Protein AF-W1P2H9-F1 (afdb_monomer_lite)

Structure (mmCIF, N/CA/C/O backbone):
data_AF-W1P2H9-F1
#
_entry.id   AF-W1P2H9-F1
#
loop_
_atom_site.group_PDB
_atom_site.id
_atom_site.type_symbol
_atom_site.label_atom_id
_atom_site.label_alt_id
_atom_site.label_comp_id
_atom_site.label_asym_id
_atom_site.label_entity_id
_atom_site.label_seq_id
_atom_site.pdbx_PDB_ins_code
_atom_site.Cartn_x
_atom_site.Cartn_y
_atom_site.Cartn_z
_atom_site.occupancy
_atom_site.B_iso_or_equiv
_atom_site.auth_seq_id
_atom_site.auth_comp_id
_atom_site.auth_asym_id
_atom_site.auth_atom_id
_atom_site.pdbx_PDB_model_num
ATOM 1 N N . MET A 1 1 ? -0.059 4.766 16.389 1.00 89.62 1 MET A N 1
ATOM 2 C CA . MET A 1 1 ? 0.854 4.570 15.234 1.00 89.62 1 MET A CA 1
ATOM 3 C C . MET A 1 1 ? 1.887 3.522 15.615 1.00 89.62 1 MET A C 1
ATOM 5 O O . MET A 1 1 ? 2.318 3.545 16.759 1.00 89.62 1 MET A O 1
ATOM 9 N N . VAL A 1 2 ? 2.274 2.631 14.701 1.00 89.69 2 VAL A N 1
ATOM 10 C CA . VAL A 1 2 ? 3.325 1.620 14.926 1.00 89.69 2 VAL A CA 1
ATOM 11 C C . VAL A 1 2 ? 4.482 1.912 13.970 1.00 89.69 2 VAL A C 1
ATOM 13 O O . VAL A 1 2 ? 4.227 2.153 12.792 1.00 89.69 2 VAL A O 1
ATOM 16 N N . GLY A 1 3 ? 5.721 1.921 14.456 1.00 87.81 3 GLY A N 1
ATOM 17 C CA . GLY A 1 3 ? 6.893 2.231 13.632 1.00 87.81 3 GLY A CA 1
ATOM 18 C C . GLY A 1 3 ? 8.211 2.075 14.385 1.00 87.81 3 GLY A C 1
ATOM 19 O O . GLY A 1 3 ? 8.217 1.699 15.552 1.00 87.81 3 GLY A O 1
ATOM 20 N N . ASP A 1 4 ? 9.322 2.365 13.715 1.00 83.12 4 ASP A N 1
ATOM 21 C CA . ASP A 1 4 ? 10.690 2.234 14.240 1.00 83.12 4 ASP A CA 1
ATOM 22 C C . ASP A 1 4 ? 11.313 3.572 14.686 1.00 83.12 4 ASP A C 1
ATOM 24 O O . ASP A 1 4 ? 12.350 3.592 15.347 1.00 83.12 4 ASP A O 1
ATOM 28 N N . SER A 1 5 ? 10.672 4.701 14.366 1.00 85.69 5 SER A N 1
ATOM 29 C CA . SER A 1 5 ? 11.186 6.051 14.620 1.00 85.69 5 SER A CA 1
ATOM 30 C C . SER A 1 5 ? 10.348 6.797 15.660 1.00 85.69 5 SER A C 1
ATOM 32 O O . SER A 1 5 ? 9.384 7.485 15.325 1.00 85.69 5 SER A O 1
ATOM 34 N N . GLY A 1 6 ? 10.749 6.693 16.932 1.00 86.12 6 GLY A N 1
ATOM 35 C CA . GLY A 1 6 ? 10.052 7.341 18.051 1.00 86.12 6 GLY A CA 1
ATOM 36 C C . GLY A 1 6 ? 9.900 8.859 17.887 1.00 86.12 6 GLY A C 1
ATOM 37 O O . GLY A 1 6 ? 8.794 9.372 18.028 1.00 86.12 6 GLY A O 1
ATOM 38 N N . GLU A 1 7 ? 10.972 9.558 17.497 1.00 89.75 7 GLU A N 1
ATOM 39 C CA . GLU A 1 7 ? 10.982 11.022 17.328 1.00 89.75 7 GLU A CA 1
ATOM 40 C C . GLU A 1 7 ? 9.973 11.497 16.266 1.00 89.75 7 GLU A C 1
ATOM 42 O O . GLU A 1 7 ? 9.136 12.359 16.534 1.00 89.75 7 GLU A O 1
ATOM 47 N N . ARG A 1 8 ? 9.968 10.880 15.074 1.00 90.50 8 ARG A N 1
ATOM 48 C CA . ARG A 1 8 ? 9.022 11.237 13.995 1.00 90.50 8 ARG A CA 1
ATOM 49 C C . ARG A 1 8 ? 7.572 10.954 14.380 1.00 90.50 8 ARG A C 1
ATOM 51 O O . ARG A 1 8 ? 6.657 11.689 13.996 1.00 90.50 8 ARG A O 1
ATOM 58 N N . MET A 1 9 ? 7.347 9.865 15.112 1.00 93.38 9 MET A N 1
ATOM 59 C CA . MET A 1 9 ? 6.018 9.500 15.594 1.00 93.38 9 MET A CA 1
ATOM 60 C C . MET A 1 9 ? 5.520 10.489 16.652 1.00 93.38 9 MET A C 1
ATOM 62 O O . MET A 1 9 ? 4.343 10.846 16.628 1.00 93.38 9 MET A O 1
ATOM 66 N N . GLU A 1 10 ? 6.394 10.962 17.540 1.00 93.50 10 GLU A N 1
ATOM 67 C CA . GLU A 1 10 ? 6.072 11.969 18.556 1.00 93.50 10 GLU A CA 1
ATOM 68 C C . GLU A 1 10 ? 5.751 13.334 17.932 1.00 93.50 10 GLU A C 1
ATOM 70 O O . GLU A 1 10 ? 4.743 13.957 18.284 1.00 93.50 10 GLU A O 1
ATOM 75 N N . GLU A 1 11 ? 6.532 13.768 16.938 1.00 95.19 11 GLU A N 1
ATOM 76 C CA . GLU A 1 11 ? 6.245 14.992 16.181 1.00 95.19 11 GLU A CA 1
ATOM 77 C C . GLU A 1 11 ? 4.874 14.900 15.491 1.00 95.19 11 GLU A C 1
ATOM 79 O O . GLU A 1 11 ? 4.041 15.810 15.586 1.00 95.19 11 GLU A O 1
ATOM 84 N N . THR A 1 12 ? 4.595 13.761 14.848 1.00 95.69 12 THR A N 1
ATOM 85 C CA . THR A 1 12 ? 3.296 13.502 14.213 1.00 95.69 12 THR A CA 1
ATOM 86 C C . THR A 1 12 ? 2.161 13.536 15.236 1.00 95.69 12 THR A C 1
ATOM 88 O O . THR A 1 12 ? 1.137 14.181 14.998 1.00 95.69 12 THR A O 1
ATOM 91 N N . GLY A 1 13 ? 2.344 12.896 16.393 1.00 96.19 13 GLY A N 1
ATOM 92 C CA . GLY A 1 13 ? 1.371 12.899 17.483 1.00 96.19 13 GLY A CA 1
ATOM 93 C C . GLY A 1 13 ? 1.074 14.302 18.004 1.00 96.19 13 GLY A C 1
ATOM 94 O O . GLY A 1 13 ? -0.091 14.667 18.157 1.00 96.19 13 GLY A O 1
ATOM 95 N N . THR A 1 14 ? 2.110 15.123 18.183 1.00 96.88 14 THR A N 1
ATOM 96 C CA . THR A 1 14 ? 1.986 16.524 18.613 1.00 96.88 14 THR A CA 1
ATOM 97 C C . THR A 1 14 ? 1.178 17.346 17.611 1.00 96.88 14 THR A C 1
ATOM 99 O O . THR A 1 14 ? 0.259 18.075 17.992 1.00 96.88 14 THR A O 1
ATOM 102 N N . ARG A 1 15 ? 1.472 17.202 16.312 1.00 97.62 15 ARG A N 1
ATOM 103 C CA . ARG A 1 15 ? 0.739 17.894 15.240 1.00 97.62 15 ARG A CA 1
ATOM 104 C C . ARG A 1 15 ? -0.733 17.485 15.204 1.00 97.62 15 ARG A C 1
ATOM 106 O O . ARG A 1 15 ? -1.596 18.357 15.123 1.00 97.62 15 ARG A O 1
ATOM 113 N N . LEU A 1 16 ? -1.023 16.186 15.312 1.00 97.75 16 LEU A N 1
ATOM 114 C CA . LEU A 1 16 ? -2.394 15.668 15.329 1.00 97.75 16 LEU A CA 1
ATOM 115 C C . LEU A 1 16 ? -3.168 16.129 16.567 1.00 97.75 16 LEU A C 1
ATOM 117 O O . LEU A 1 16 ? -4.311 16.557 16.441 1.00 97.75 16 LEU A O 1
ATOM 121 N N . LEU A 1 17 ? -2.541 16.112 17.745 1.00 97.38 17 LEU A N 1
ATOM 122 C CA . LEU A 1 17 ? -3.164 16.578 18.982 1.00 97.38 17 LEU A CA 1
ATOM 123 C C . LEU A 1 17 ? -3.495 18.072 18.920 1.00 97.38 17 LEU A C 1
ATOM 125 O O . LEU A 1 17 ? -4.583 18.484 19.318 1.00 97.38 17 LEU A O 1
ATOM 129 N N . ASN A 1 18 ? -2.580 18.889 18.397 1.00 97.44 18 ASN A N 1
ATOM 130 C CA . ASN A 1 18 ? -2.823 20.318 18.227 1.00 97.44 18 ASN A CA 1
ATOM 131 C C . ASN A 1 18 ? -3.946 20.586 17.220 1.00 97.44 18 ASN A C 1
ATOM 133 O O . ASN A 1 18 ? -4.783 21.446 17.475 1.00 97.44 18 ASN A O 1
ATOM 137 N N . PHE A 1 19 ? -4.017 19.823 16.127 1.00 97.81 19 PHE A N 1
ATOM 138 C CA . PHE A 1 19 ? -5.116 19.921 15.166 1.00 97.81 19 PHE A CA 1
ATOM 139 C C . PHE A 1 19 ? -6.461 19.469 15.759 1.00 97.81 19 PHE A C 1
ATOM 141 O O . PHE A 1 19 ? -7.471 20.137 15.578 1.00 97.81 19 PHE A O 1
ATOM 148 N N . ALA A 1 20 ? -6.495 18.389 16.541 1.00 98.06 20 ALA A N 1
ATOM 149 C CA . ALA A 1 20 ? -7.721 17.948 17.208 1.00 98.06 20 ALA A CA 1
ATOM 150 C C . ALA A 1 20 ? -8.265 19.004 18.188 1.00 98.06 20 ALA A C 1
ATOM 152 O O . ALA A 1 20 ? -9.477 19.214 18.259 1.00 98.06 20 ALA A O 1
ATOM 153 N N . LYS A 1 21 ? -7.375 19.730 18.886 1.00 97.31 21 LYS A N 1
ATOM 154 C CA . LYS A 1 21 ? -7.753 20.847 19.768 1.00 97.31 21 LYS A CA 1
ATOM 155 C C . LYS A 1 21 ? -8.442 21.987 19.018 1.00 97.31 21 LYS A C 1
ATOM 157 O O . LYS A 1 21 ? -9.386 22.553 19.559 1.00 97.31 21 LYS A O 1
ATOM 162 N N . THR A 1 22 ? -8.025 22.319 17.791 1.00 98.00 22 THR A N 1
ATOM 163 C CA . THR A 1 22 ? -8.683 23.393 17.016 1.00 98.00 22 THR A CA 1
ATOM 164 C C . THR A 1 22 ? -10.103 23.023 16.589 1.00 98.00 22 THR A C 1
ATOM 166 O O . THR A 1 22 ? -10.928 23.910 16.389 1.00 98.00 22 THR A O 1
ATOM 169 N N . LEU A 1 23 ? -10.398 21.725 16.492 1.00 97.56 23 LEU A N 1
ATOM 170 C CA . LEU A 1 23 ? -11.721 21.183 16.180 1.00 97.56 23 LEU A CA 1
ATOM 171 C C . LEU A 1 23 ? -12.539 20.822 17.430 1.00 97.56 23 LEU A C 1
ATOM 173 O O . LEU A 1 23 ? -13.665 20.348 17.299 1.00 97.56 23 LEU A O 1
ATOM 177 N N . ASN A 1 24 ? -11.985 21.033 18.631 1.00 97.00 24 ASN A N 1
ATOM 178 C CA . ASN A 1 24 ? -12.577 20.632 19.908 1.00 97.00 24 ASN A CA 1
ATOM 179 C C . ASN A 1 24 ? -12.944 19.131 19.964 1.00 97.00 24 ASN A C 1
ATOM 181 O O . ASN A 1 24 ? -13.988 18.752 20.495 1.00 97.00 24 ASN A O 1
ATOM 185 N N . LEU A 1 25 ? -12.093 18.276 19.384 1.00 97.44 25 LEU A N 1
ATOM 186 C CA . LEU A 1 25 ? -12.287 16.826 19.354 1.00 97.44 25 LEU A CA 1
ATOM 187 C C . LEU A 1 25 ? -11.541 16.141 20.512 1.00 97.44 25 LEU A C 1
ATOM 189 O O 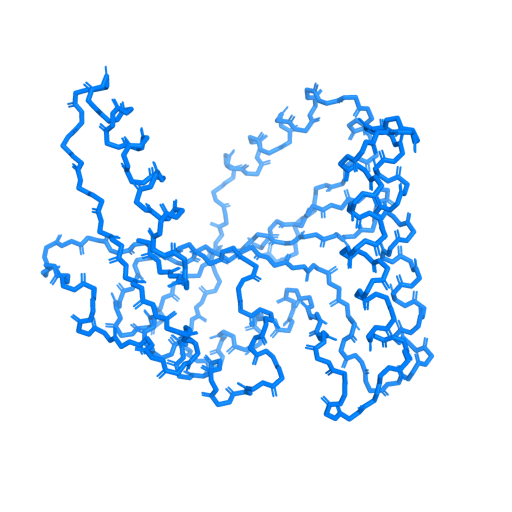. LEU A 1 25 ? -10.349 16.408 20.700 1.00 97.44 25 LEU A O 1
ATOM 193 N N . PRO A 1 26 ? -12.185 15.217 21.253 1.00 96.06 26 PRO A N 1
ATOM 194 C CA . PRO A 1 26 ? -11.477 14.353 22.188 1.00 96.06 26 PRO A CA 1
ATOM 195 C C . PRO A 1 26 ? -10.560 13.414 21.396 1.00 96.06 26 PRO A C 1
ATOM 197 O O . PRO A 1 26 ? -11.023 12.601 20.599 1.00 96.06 26 PRO A O 1
ATOM 200 N N . PHE A 1 27 ? -9.248 13.553 21.583 1.00 96.50 27 PHE A N 1
ATOM 201 C CA . PHE A 1 27 ? -8.252 12.828 20.801 1.00 96.50 27 PHE A CA 1
ATOM 202 C C . PHE A 1 27 ? -7.050 12.433 21.654 1.00 96.50 27 PHE A C 1
ATOM 204 O O . PHE A 1 27 ? -6.501 13.249 22.396 1.00 96.50 27 PHE A O 1
ATOM 211 N N . VAL A 1 28 ? -6.616 11.184 21.495 1.00 94.56 28 VAL A N 1
ATOM 212 C CA . VAL A 1 28 ? -5.413 10.629 22.117 1.00 94.56 28 VAL A CA 1
ATOM 213 C C . VAL A 1 28 ? -4.551 10.012 21.024 1.00 94.56 28 VAL A C 1
ATOM 215 O O . VAL A 1 28 ? -5.043 9.282 20.166 1.00 94.56 28 VAL A O 1
ATOM 218 N N . PHE A 1 29 ? -3.248 10.286 21.068 1.00 94.81 29 PHE A N 1
ATOM 219 C CA . PHE A 1 29 ? -2.273 9.659 20.184 1.00 94.81 29 PHE A CA 1
ATOM 220 C C . PHE A 1 29 ? -1.339 8.762 20.992 1.00 94.81 29 PHE A C 1
ATOM 222 O O . PHE A 1 29 ? -0.629 9.243 21.872 1.00 94.81 29 PHE A O 1
ATOM 229 N N . LYS A 1 30 ? -1.312 7.468 20.661 1.00 92.94 30 LYS A N 1
ATOM 230 C CA . LYS A 1 30 ? -0.348 6.500 21.198 1.00 92.94 30 LYS A CA 1
ATOM 231 C C . LYS A 1 30 ? 0.628 6.063 20.101 1.00 92.94 30 LYS A C 1
ATOM 233 O O . LYS A 1 30 ? 0.211 5.645 19.010 1.00 92.94 30 LYS A O 1
ATOM 238 N N . SER A 1 31 ? 1.925 6.156 20.379 1.00 92.38 31 SER A N 1
ATOM 239 C CA . SER A 1 31 ? 3.001 5.603 19.552 1.00 92.38 31 SER A CA 1
ATOM 240 C C . SER A 1 31 ? 3.481 4.274 20.135 1.00 92.38 31 SER A C 1
ATOM 242 O O . SER A 1 31 ? 3.735 4.160 21.328 1.00 92.38 31 SER A O 1
ATOM 244 N N . ILE A 1 32 ? 3.609 3.263 19.278 1.00 90.94 32 ILE A N 1
ATOM 245 C CA . ILE A 1 32 ? 4.177 1.956 19.610 1.00 90.94 32 ILE A CA 1
ATOM 246 C C . ILE A 1 32 ? 5.464 1.819 18.802 1.00 90.94 32 ILE A C 1
ATOM 248 O O . ILE A 1 32 ? 5.424 1.571 17.593 1.00 90.94 32 ILE A O 1
ATOM 252 N N . THR A 1 33 ? 6.597 2.025 19.467 1.00 87.81 33 THR A N 1
ATOM 253 C CA . THR A 1 33 ? 7.911 1.894 18.836 1.00 87.81 33 THR A CA 1
ATOM 254 C C . THR A 1 33 ? 8.352 0.438 18.879 1.00 87.81 33 THR A C 1
ATOM 256 O O . THR A 1 33 ? 8.500 -0.146 19.951 1.00 87.81 33 THR A O 1
ATOM 259 N N . VAL A 1 34 ? 8.572 -0.145 17.708 1.00 84.50 34 VAL A N 1
ATOM 260 C CA . VAL A 1 34 ? 9.057 -1.514 17.528 1.00 84.50 34 VAL A CA 1
ATOM 261 C C . VAL A 1 34 ? 10.283 -1.486 16.629 1.00 84.50 34 VAL A C 1
ATOM 263 O O . VAL A 1 34 ? 10.261 -0.869 15.568 1.00 84.50 34 VAL A O 1
ATOM 266 N N . SER A 1 35 ? 11.356 -2.164 17.039 1.00 78.81 35 SER A N 1
ATOM 267 C CA . SER A 1 35 ? 12.581 -2.247 16.235 1.00 78.81 35 SER A CA 1
ATOM 268 C C . SER A 1 35 ? 12.335 -2.988 14.925 1.00 78.81 35 SER A C 1
ATOM 270 O O . SER A 1 35 ? 12.918 -2.649 13.899 1.00 78.81 35 SER A O 1
ATOM 272 N N . ASN A 1 36 ? 11.442 -3.979 14.945 1.00 77.94 36 ASN A N 1
ATOM 273 C CA . ASN A 1 36 ? 10.927 -4.596 13.741 1.00 77.94 36 ASN A CA 1
ATOM 274 C C . ASN A 1 36 ? 9.437 -4.943 13.889 1.00 77.94 36 ASN A C 1
ATOM 276 O O . ASN A 1 36 ? 9.075 -5.867 14.616 1.00 77.94 36 ASN A O 1
ATOM 280 N N . VAL A 1 37 ? 8.569 -4.257 13.134 1.00 76.06 37 VAL A N 1
ATOM 281 C CA . VAL A 1 37 ? 7.108 -4.498 13.102 1.00 76.06 37 VAL A CA 1
ATOM 282 C C . VAL A 1 37 ? 6.769 -5.973 12.847 1.00 76.06 37 VAL A C 1
ATOM 284 O O . VAL A 1 37 ? 5.816 -6.508 13.407 1.00 76.06 37 VAL A O 1
ATOM 287 N N . GLU A 1 38 ? 7.576 -6.658 12.043 1.00 71.81 38 GLU A N 1
ATOM 288 C CA . GLU A 1 38 ? 7.412 -8.072 11.693 1.00 71.81 38 GLU A CA 1
ATOM 289 C C . GLU A 1 38 ? 7.630 -9.030 12.875 1.00 71.81 38 GLU A C 1
ATOM 291 O O . GLU A 1 38 ? 7.074 -10.131 12.912 1.00 71.81 38 GLU A O 1
ATOM 296 N N . LEU A 1 39 ? 8.474 -8.638 13.832 1.00 77.25 39 LEU A N 1
ATOM 297 C CA . LEU A 1 39 ? 8.944 -9.503 14.914 1.00 77.25 39 LEU A CA 1
ATOM 298 C C . LEU A 1 39 ? 8.389 -9.086 16.271 1.00 77.25 39 LEU A C 1
ATOM 300 O O . LEU A 1 39 ? 8.052 -9.956 17.075 1.00 77.25 39 LEU A O 1
ATOM 304 N N . ASP A 1 40 ? 8.236 -7.792 16.505 1.00 84.81 40 ASP A N 1
ATOM 305 C CA . ASP A 1 40 ? 8.003 -7.253 17.841 1.00 84.81 40 ASP A CA 1
ATOM 306 C C . ASP A 1 40 ? 6.551 -6.833 18.064 1.00 84.81 40 ASP A C 1
ATOM 308 O O . ASP A 1 40 ? 6.146 -6.642 19.210 1.00 84.81 40 ASP A O 1
ATOM 312 N N . MET A 1 41 ? 5.746 -6.740 16.998 1.00 87.81 41 MET A N 1
ATOM 313 C CA . MET A 1 41 ? 4.329 -6.402 17.114 1.00 87.81 41 MET A CA 1
ATOM 314 C C . MET A 1 41 ? 3.565 -7.520 17.836 1.00 87.81 41 MET A C 1
ATOM 316 O O . MET A 1 41 ? 3.614 -8.694 17.445 1.00 87.81 41 MET A O 1
ATOM 320 N N . ARG A 1 42 ? 2.859 -7.135 18.902 1.00 89.75 42 ARG A N 1
ATOM 321 C CA . ARG A 1 42 ? 2.005 -7.995 19.726 1.00 89.75 42 ARG A CA 1
ATOM 322 C C . ARG A 1 42 ? 0.708 -7.268 20.079 1.00 89.75 42 ARG A C 1
ATOM 324 O O . ARG A 1 42 ? 0.665 -6.041 20.043 1.00 89.75 42 ARG A O 1
ATOM 331 N N . GLU A 1 43 ? -0.328 -8.030 20.402 1.00 89.69 43 GLU A N 1
ATOM 332 C CA . GLU A 1 43 ? -1.677 -7.517 20.683 1.00 89.69 43 GLU A CA 1
ATOM 333 C C . GLU A 1 43 ? -1.705 -6.626 21.926 1.00 89.69 43 GLU A C 1
ATOM 335 O O . GLU A 1 43 ? -2.364 -5.589 21.937 1.00 89.69 43 GLU A O 1
ATOM 340 N N . GLU A 1 44 ? -0.917 -6.972 22.945 1.00 89.69 44 GLU A N 1
ATOM 341 C CA . GLU A 1 44 ? -0.910 -6.278 24.234 1.00 89.69 44 GLU A CA 1
ATOM 342 C C . GLU A 1 44 ? -0.373 -4.844 24.129 1.00 89.69 44 GLU A C 1
ATOM 344 O O . GLU A 1 44 ? -0.626 -4.029 25.008 1.00 89.69 44 GLU A O 1
ATOM 349 N N . LEU A 1 45 ? 0.343 -4.517 23.046 1.00 90.50 45 LEU A N 1
ATOM 350 C CA . LEU A 1 45 ? 0.895 -3.180 22.821 1.00 90.50 45 LEU A CA 1
ATOM 351 C C . LEU A 1 45 ? -0.179 -2.137 22.489 1.00 90.50 45 LEU A C 1
ATOM 353 O O . LEU A 1 45 ? 0.087 -0.943 22.601 1.00 90.50 45 LEU A O 1
ATOM 357 N N . PHE A 1 46 ? -1.356 -2.566 22.028 1.00 90.62 46 PHE A N 1
ATOM 358 C CA . PHE A 1 46 ? -2.396 -1.652 21.556 1.00 90.62 46 PHE A CA 1
ATOM 359 C C . PHE A 1 46 ? -3.294 -1.126 22.680 1.00 90.62 46 PHE A C 1
ATOM 361 O O . PHE A 1 46 ? -3.928 -0.094 22.480 1.00 90.62 46 PHE A O 1
ATOM 368 N N . GLU A 1 47 ? -3.306 -1.781 23.850 1.00 89.25 47 GLU A N 1
ATOM 369 C CA . GLU A 1 47 ? -4.068 -1.357 25.040 1.00 89.25 47 GLU A CA 1
ATOM 370 C C . GLU A 1 47 ? -5.527 -0.974 24.720 1.00 89.25 47 GLU A C 1
ATOM 372 O O . GLU A 1 47 ? -6.000 0.083 25.138 1.00 89.25 47 GLU A O 1
ATOM 377 N N . LEU A 1 48 ? -6.205 -1.803 23.919 1.00 88.94 48 LEU A N 1
ATOM 378 C CA . LEU A 1 48 ? -7.558 -1.531 23.433 1.00 88.94 48 LEU A CA 1
ATOM 379 C C . LEU A 1 48 ? -8.601 -1.690 24.541 1.00 88.94 48 LEU A C 1
ATOM 381 O O . LEU A 1 48 ? -8.558 -2.662 25.305 1.00 88.94 48 LEU A O 1
ATOM 385 N N . ASP A 1 49 ? -9.574 -0.782 24.570 1.00 88.44 49 ASP A N 1
ATOM 386 C CA . ASP A 1 49 ? -10.793 -0.972 25.354 1.00 88.44 49 ASP A CA 1
ATOM 387 C C . ASP A 1 49 ? -11.775 -1.881 24.589 1.00 88.44 49 ASP A C 1
ATOM 389 O O . ASP A 1 49 ? -11.817 -1.904 23.359 1.00 88.44 49 ASP A O 1
ATOM 393 N N . ARG A 1 50 ? -12.594 -2.646 25.313 1.00 85.12 50 ARG A N 1
ATOM 394 C CA . ARG A 1 50 ? -13.625 -3.515 24.730 1.00 85.12 50 ARG A CA 1
ATOM 395 C C . ARG A 1 50 ? -14.755 -2.732 24.065 1.00 85.12 50 ARG A C 1
ATOM 397 O O . ARG A 1 50 ? -15.468 -3.309 23.248 1.00 85.12 50 ARG A O 1
ATOM 404 N N . GLU A 1 51 ? -14.94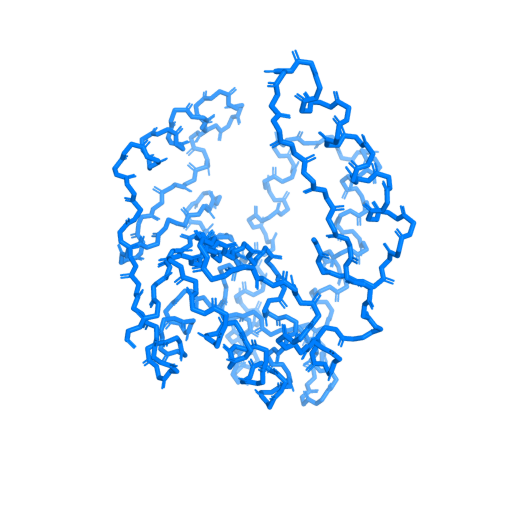3 -1.466 24.429 1.00 90.56 51 GLU A N 1
ATOM 405 C CA . GLU A 1 51 ? -15.965 -0.597 23.833 1.00 90.56 51 GLU A CA 1
ATOM 406 C C . GLU A 1 51 ? -15.481 0.117 22.554 1.00 90.56 51 GLU A C 1
ATOM 408 O O . GLU A 1 51 ? -16.281 0.720 21.835 1.00 90.56 51 GLU A O 1
ATOM 413 N N . GLU A 1 52 ? -14.187 0.034 22.227 1.00 91.94 52 GLU A N 1
ATOM 414 C CA . GLU A 1 52 ? -13.609 0.698 21.060 1.00 91.94 52 GLU A CA 1
ATOM 415 C C . GLU A 1 52 ? -13.834 -0.091 19.762 1.00 91.94 52 GLU A C 1
ATOM 417 O O . GLU A 1 52 ? -13.671 -1.308 19.685 1.00 91.94 52 GLU A O 1
ATOM 422 N N . SER A 1 53 ? -14.162 0.630 18.686 1.00 94.94 53 SER A N 1
ATOM 423 C CA . SER A 1 53 ? -14.153 0.074 17.330 1.00 94.94 53 SER A CA 1
ATOM 424 C C . SER A 1 53 ? -12.786 0.279 16.687 1.00 94.94 53 SER A C 1
ATOM 426 O O . SER A 1 53 ? -12.317 1.408 16.549 1.00 94.94 53 SER A O 1
ATOM 428 N N . VAL A 1 54 ? -12.161 -0.810 16.240 1.00 95.88 54 VAL A N 1
ATOM 429 C CA . VAL A 1 54 ? -10.815 -0.772 15.658 1.00 95.88 54 VAL A CA 1
ATOM 430 C C . VAL A 1 54 ? -10.880 -0.625 14.139 1.00 95.88 54 VAL A C 1
ATOM 432 O O . VAL A 1 54 ? -11.532 -1.410 13.449 1.00 95.88 54 VAL A O 1
ATOM 435 N N . ALA A 1 55 ? -10.141 0.347 13.607 1.00 96.75 55 ALA A N 1
ATOM 436 C CA . ALA A 1 55 ? -9.835 0.455 12.185 1.00 96.75 55 ALA A CA 1
ATOM 437 C C . ALA A 1 55 ? -8.319 0.358 11.981 1.00 96.75 55 ALA A C 1
ATOM 439 O O . ALA A 1 55 ? -7.548 1.041 12.655 1.00 96.75 55 ALA A O 1
ATOM 440 N N . VAL A 1 56 ? -7.883 -0.478 11.040 1.00 96.94 56 VAL A N 1
ATOM 441 C CA . VAL A 1 56 ? -6.461 -0.647 10.711 1.00 96.94 56 VAL A CA 1
ATOM 442 C C . VAL A 1 56 ? -6.175 0.015 9.374 1.00 96.94 56 VAL A C 1
ATOM 444 O O . VAL A 1 56 ? -6.836 -0.270 8.383 1.00 96.94 56 VAL A O 1
ATOM 447 N N . TYR A 1 57 ? -5.165 0.879 9.326 1.00 96.44 57 TYR A N 1
ATOM 448 C CA . TYR A 1 57 ? -4.647 1.434 8.079 1.00 96.44 57 TYR A CA 1
ATOM 449 C C . TYR A 1 57 ? -3.218 0.942 7.864 1.00 96.44 57 TYR A C 1
ATOM 451 O O . TYR A 1 57 ? -2.337 1.213 8.679 1.00 96.44 57 TYR A O 1
ATOM 459 N N . ALA A 1 58 ? -2.999 0.208 6.775 1.00 95.50 58 ALA A N 1
ATOM 460 C CA . ALA A 1 58 ? -1.723 -0.407 6.433 1.00 95.50 58 ALA A CA 1
ATOM 461 C C . ALA A 1 58 ? -1.196 0.168 5.106 1.00 95.50 58 ALA A C 1
ATOM 463 O O . ALA A 1 58 ? -1.328 -0.466 4.058 1.00 95.50 58 ALA A O 1
ATOM 464 N N . PRO A 1 59 ? -0.612 1.378 5.104 1.00 95.06 59 PRO A N 1
ATOM 465 C CA . PRO A 1 59 ? -0.034 1.937 3.896 1.00 95.06 59 PRO A CA 1
ATOM 466 C C . PRO A 1 59 ? 1.308 1.276 3.607 1.00 95.06 59 PRO A C 1
ATOM 468 O O . PRO A 1 59 ? 2.300 1.537 4.284 1.00 95.06 59 PRO A O 1
ATOM 471 N N . MET A 1 60 ? 1.367 0.472 2.547 1.00 92.81 60 MET A N 1
ATOM 472 C CA . MET A 1 60 ? 2.609 0.082 1.882 1.00 92.81 60 MET A CA 1
ATOM 473 C C . MET A 1 60 ? 3.596 -0.725 2.741 1.00 92.81 60 MET A C 1
ATOM 475 O O . MET A 1 60 ? 4.760 -0.872 2.353 1.00 92.81 60 MET A O 1
ATOM 479 N N . VAL A 1 61 ? 3.142 -1.235 3.885 1.00 91.50 61 VAL A N 1
ATOM 480 C CA . VAL A 1 61 ? 3.968 -1.909 4.891 1.00 91.50 61 VAL A CA 1
ATOM 481 C C . VAL A 1 61 ? 3.992 -3.423 4.699 1.00 91.50 61 VAL A C 1
ATOM 483 O O . VAL A 1 61 ? 5.011 -4.052 4.950 1.00 91.50 61 VAL A O 1
ATOM 486 N N . LEU A 1 62 ? 2.914 -4.041 4.206 1.00 94.12 62 LEU A N 1
ATOM 487 C CA . LEU A 1 62 ? 2.852 -5.502 4.124 1.00 94.12 62 LEU A CA 1
ATOM 488 C C . LEU A 1 62 ? 3.736 -6.045 3.002 1.00 94.12 62 LEU A C 1
ATOM 490 O O . LEU A 1 62 ? 4.314 -7.124 3.148 1.00 94.12 62 LEU A O 1
ATOM 494 N N . LYS A 1 63 ? 3.928 -5.286 1.914 1.00 92.81 63 LYS A N 1
ATOM 495 C CA . LYS A 1 63 ? 4.861 -5.676 0.847 1.00 92.81 63 LYS A CA 1
ATOM 496 C C . LYS A 1 63 ? 6.298 -5.902 1.319 1.00 92.81 63 LYS A C 1
ATOM 498 O O . LYS A 1 63 ? 7.003 -6.694 0.695 1.00 92.81 63 LYS A O 1
ATOM 503 N N . THR A 1 64 ? 6.746 -5.252 2.398 1.00 91.12 64 THR A N 1
ATOM 504 C CA . THR A 1 64 ? 8.112 -5.448 2.923 1.00 91.12 64 THR A CA 1
ATOM 505 C C . THR A 1 64 ? 8.280 -6.837 3.536 1.00 91.12 64 THR A C 1
ATOM 507 O O . THR A 1 64 ? 9.382 -7.377 3.566 1.00 91.12 64 THR A O 1
ATOM 510 N N . MET A 1 65 ? 7.171 -7.454 3.948 1.00 92.62 65 MET A N 1
ATOM 511 C CA . MET A 1 65 ? 7.133 -8.742 4.634 1.00 92.62 65 MET A CA 1
ATOM 512 C C . MET A 1 65 ? 7.011 -9.928 3.664 1.00 92.62 65 MET A C 1
ATOM 514 O O . MET A 1 65 ? 7.083 -11.080 4.090 1.00 92.62 65 MET A O 1
ATOM 518 N N . LEU A 1 66 ? 6.860 -9.689 2.352 1.00 92.25 66 LEU A N 1
ATOM 519 C CA . LEU A 1 66 ? 6.686 -10.747 1.340 1.00 92.25 66 LEU A CA 1
ATOM 520 C C . LEU A 1 66 ? 7.899 -11.683 1.220 1.00 92.25 66 LEU A C 1
ATOM 522 O O . LEU A 1 66 ? 7.753 -12.834 0.814 1.00 92.25 66 LEU A O 1
ATOM 526 N N . ILE A 1 67 ? 9.089 -11.215 1.602 1.00 91.38 67 ILE A N 1
ATOM 527 C CA . ILE A 1 67 ? 10.308 -12.038 1.689 1.00 91.38 67 ILE A CA 1
ATOM 528 C C . ILE A 1 67 ? 10.379 -12.883 2.962 1.00 91.38 67 ILE A C 1
ATOM 530 O O . ILE A 1 67 ? 11.185 -13.804 3.051 1.00 91.38 67 ILE A O 1
ATOM 534 N N . LYS A 1 68 ? 9.522 -12.594 3.946 1.00 90.62 68 LYS A N 1
ATOM 535 C CA . LYS A 1 68 ? 9.456 -13.272 5.241 1.00 90.62 68 LYS A CA 1
ATOM 536 C C . LYS A 1 68 ? 8.017 -13.738 5.501 1.00 90.62 68 LYS A C 1
ATOM 538 O O . LYS A 1 68 ? 7.343 -13.187 6.371 1.00 90.62 68 LYS A O 1
ATOM 543 N N . PRO A 1 69 ? 7.531 -14.789 4.812 1.00 89.50 69 PRO A N 1
ATOM 544 C CA . PRO A 1 69 ? 6.133 -15.220 4.904 1.00 89.50 69 PRO A CA 1
ATOM 545 C C . PRO A 1 69 ? 5.645 -15.468 6.337 1.00 89.50 69 PRO A C 1
ATOM 547 O O . PRO A 1 69 ? 4.538 -15.077 6.686 1.00 89.50 69 PRO A O 1
ATOM 550 N N . ARG A 1 70 ? 6.501 -16.032 7.202 1.00 90.44 70 ARG A N 1
ATOM 551 C CA . ARG A 1 70 ? 6.185 -16.250 8.627 1.00 90.44 70 ARG A CA 1
ATOM 552 C C . ARG A 1 70 ? 5.931 -14.947 9.389 1.00 90.44 70 ARG A C 1
ATOM 554 O O . ARG A 1 70 ? 5.102 -14.920 10.293 1.00 90.44 70 ARG A O 1
ATOM 561 N N . CYS A 1 71 ? 6.653 -13.884 9.041 1.00 91.44 71 CYS A N 1
ATOM 562 C CA . CYS A 1 71 ? 6.462 -12.565 9.629 1.00 91.44 71 CYS A CA 1
ATOM 563 C C . CYS A 1 71 ? 5.147 -11.948 9.163 1.00 91.44 71 CYS A C 1
ATOM 565 O O . CYS A 1 71 ? 4.358 -11.522 9.996 1.00 91.44 71 CYS A O 1
ATOM 567 N N . LEU A 1 72 ? 4.873 -11.997 7.855 1.00 93.75 72 LEU A N 1
ATOM 568 C CA . LEU A 1 72 ? 3.599 -11.542 7.301 1.00 93.75 72 LEU A CA 1
ATOM 569 C C . LEU A 1 72 ? 2.418 -12.264 7.969 1.00 93.75 72 LEU A C 1
ATOM 571 O O . LEU A 1 72 ? 1.491 -11.622 8.450 1.00 93.75 72 LEU A O 1
ATOM 575 N N . GLU A 1 73 ? 2.471 -13.593 8.077 1.00 92.94 73 GLU A N 1
ATOM 576 C CA . GLU A 1 73 ? 1.432 -14.385 8.746 1.00 92.94 73 GLU A CA 1
ATOM 577 C C . GLU A 1 73 ? 1.272 -14.013 10.226 1.00 92.94 73 GLU A C 1
ATOM 579 O O . GLU A 1 73 ? 0.146 -13.900 10.714 1.00 92.94 73 GLU A O 1
ATOM 584 N N . LYS A 1 74 ? 2.377 -13.767 10.943 1.00 92.56 74 LYS A N 1
ATOM 585 C CA . LYS A 1 74 ? 2.338 -13.301 12.334 1.00 92.56 74 LYS A CA 1
ATOM 586 C C . LYS A 1 74 ? 1.678 -11.925 12.451 1.00 92.56 74 LYS A C 1
ATOM 588 O O . LYS A 1 74 ? 0.778 -11.773 13.274 1.00 92.56 74 LYS A O 1
ATOM 593 N N . THR A 1 75 ? 2.107 -10.949 11.653 1.00 93.75 75 THR A N 1
ATOM 594 C CA . THR A 1 75 ? 1.570 -9.580 11.645 1.00 93.75 75 THR A CA 1
ATOM 595 C C . THR A 1 75 ? 0.071 -9.591 11.371 1.00 93.75 75 THR A C 1
ATOM 597 O O . THR A 1 75 ? -0.701 -8.953 12.081 1.00 93.75 75 THR A O 1
ATOM 600 N N . ILE A 1 76 ? -0.357 -10.377 10.388 1.00 95.31 76 ILE A N 1
ATOM 601 C CA . ILE A 1 76 ? -1.761 -10.500 10.005 1.00 95.31 76 ILE A CA 1
ATOM 602 C C . ILE A 1 76 ? -2.589 -11.214 11.071 1.00 95.31 76 ILE A C 1
ATOM 604 O O . ILE A 1 76 ? -3.723 -10.816 11.325 1.00 95.31 76 ILE A O 1
ATOM 608 N N . ARG A 1 77 ? -2.025 -12.217 11.752 1.00 93.88 77 ARG A N 1
ATOM 609 C CA . ARG A 1 77 ? -2.677 -12.844 12.907 1.00 93.88 77 ARG A CA 1
ATOM 610 C C . ARG A 1 77 ? -2.898 -11.844 14.040 1.00 93.88 77 ARG A C 1
ATOM 612 O O . ARG A 1 77 ? -3.994 -11.820 14.583 1.00 93.88 77 ARG A O 1
ATOM 619 N N . VAL A 1 78 ? -1.899 -11.015 14.356 1.00 94.31 78 VAL A N 1
ATOM 620 C CA . VAL A 1 78 ? -2.053 -9.945 15.355 1.00 94.31 78 VAL A CA 1
ATOM 621 C C . VAL A 1 78 ? -3.162 -8.990 14.924 1.00 94.31 78 VAL A C 1
ATOM 623 O O . VAL A 1 78 ? -4.090 -8.784 15.691 1.00 94.31 78 VAL A O 1
ATOM 626 N N . ILE A 1 79 ? -3.135 -8.490 13.681 1.00 94.88 79 ILE A N 1
ATOM 627 C CA . ILE A 1 79 ? -4.187 -7.605 13.149 1.00 94.88 79 ILE A CA 1
ATOM 628 C C . ILE A 1 79 ? -5.569 -8.245 13.284 1.00 94.88 79 ILE A C 1
ATOM 630 O O . ILE A 1 79 ? -6.498 -7.583 13.726 1.00 94.88 79 ILE A O 1
ATOM 634 N N . ARG A 1 80 ? -5.715 -9.527 12.942 1.00 94.31 80 ARG A N 1
ATOM 635 C CA . ARG A 1 80 ? -6.990 -10.241 13.057 1.00 94.31 80 ARG A CA 1
ATOM 636 C C . ARG A 1 80 ? -7.471 -10.342 14.506 1.00 94.31 80 ARG A C 1
ATOM 638 O O . ARG A 1 80 ? -8.659 -10.189 14.757 1.00 94.31 80 ARG A O 1
ATOM 645 N N . ASN A 1 81 ? -6.561 -10.579 15.446 1.00 93.31 81 ASN A N 1
ATOM 646 C CA . ASN A 1 81 ? -6.883 -10.703 16.867 1.00 93.31 81 ASN A CA 1
ATOM 647 C C . ASN A 1 81 ? -7.243 -9.358 17.524 1.00 93.31 81 ASN A C 1
ATOM 649 O O . ASN A 1 81 ? -7.930 -9.350 18.540 1.00 93.31 81 ASN A O 1
ATOM 653 N N . LEU A 1 82 ? -6.875 -8.227 16.908 1.00 93.38 82 LEU A N 1
ATOM 654 C CA . LEU A 1 82 ? -7.416 -6.909 17.272 1.00 93.38 82 LEU A CA 1
ATOM 655 C C . LEU A 1 82 ? -8.892 -6.736 16.866 1.00 93.38 82 LEU A C 1
ATOM 657 O O . LEU A 1 82 ? -9.476 -5.697 17.157 1.00 93.38 82 LEU A O 1
ATOM 661 N N . CYS A 1 83 ? -9.485 -7.714 16.171 1.00 91.75 83 CYS A N 1
ATOM 662 C CA . CYS A 1 83 ? -10.872 -7.704 15.704 1.00 91.75 83 CYS A CA 1
ATOM 663 C C . CYS A 1 83 ? -11.273 -6.400 14.979 1.00 91.75 83 CYS A C 1
ATOM 665 O O . CYS A 1 83 ? -12.280 -5.784 15.339 1.00 91.75 83 CYS A O 1
ATOM 667 N N . PRO A 1 84 ? -10.514 -5.945 13.960 1.00 95.12 84 PRO A N 1
ATOM 668 C CA . PRO A 1 84 ? -10.818 -4.706 13.267 1.00 95.12 84 PRO A CA 1
ATOM 669 C C . PRO A 1 84 ? -12.176 -4.783 12.577 1.00 95.12 84 PRO A C 1
ATOM 671 O O . PRO A 1 84 ? -12.459 -5.724 11.829 1.00 95.12 84 PRO A O 1
ATOM 674 N N . TYR A 1 85 ? -12.975 -3.734 12.766 1.00 95.25 85 TYR A N 1
ATOM 675 C CA . TYR A 1 85 ? -14.188 -3.508 11.988 1.00 95.25 85 TYR A CA 1
ATOM 676 C C . TYR A 1 85 ? -13.851 -3.383 10.499 1.00 95.25 85 TYR A C 1
ATOM 678 O O . TYR A 1 85 ? -14.558 -3.910 9.639 1.00 95.25 85 TYR A O 1
ATOM 686 N N . ILE A 1 86 ? -12.738 -2.707 10.199 1.00 96.12 86 ILE A N 1
ATOM 687 C CA . ILE A 1 86 ? -12.217 -2.559 8.845 1.00 96.12 86 ILE A CA 1
ATOM 688 C C . ILE A 1 86 ? -10.692 -2.454 8.848 1.00 96.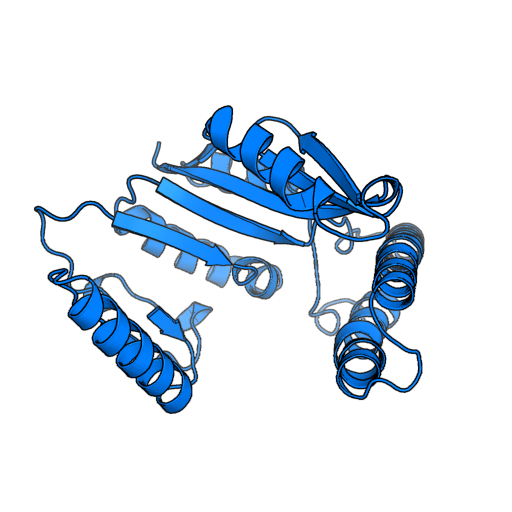12 86 ILE A C 1
ATOM 690 O O . ILE A 1 86 ? -10.091 -1.815 9.713 1.00 96.12 86 ILE A O 1
ATOM 694 N N . MET A 1 87 ? -10.061 -3.049 7.844 1.00 97.38 87 MET A N 1
ATOM 695 C CA . MET A 1 87 ? -8.665 -2.823 7.498 1.00 97.38 87 MET A CA 1
ATOM 696 C C . MET A 1 87 ? -8.585 -2.220 6.097 1.00 97.38 87 MET A C 1
ATOM 698 O O . MET A 1 87 ? -9.068 -2.818 5.140 1.00 97.38 87 MET A O 1
ATOM 702 N N . VAL A 1 88 ? -7.950 -1.059 5.965 1.00 97.06 88 VAL A N 1
ATOM 703 C CA . VAL A 1 88 ? -7.648 -0.417 4.683 1.00 97.06 88 VAL A CA 1
ATOM 704 C C . VAL A 1 88 ? -6.189 -0.678 4.335 1.00 97.06 88 VAL A C 1
ATOM 706 O O . VAL A 1 88 ? -5.283 -0.333 5.097 1.00 97.06 88 VAL A O 1
ATOM 709 N N . LEU A 1 89 ? -5.968 -1.280 3.173 1.00 97.44 89 LEU A N 1
ATOM 710 C CA . LEU A 1 89 ? -4.656 -1.617 2.644 1.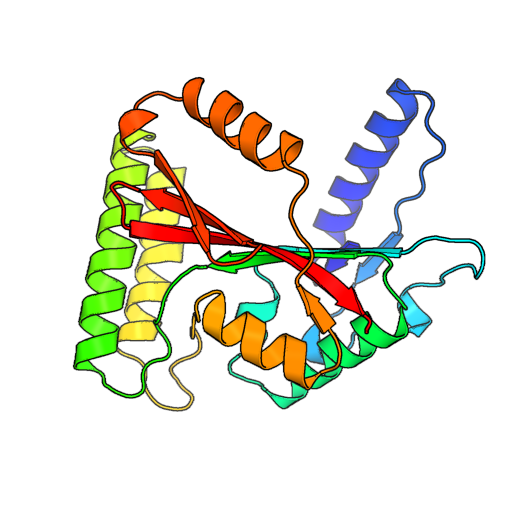00 97.44 89 LEU A CA 1
ATOM 711 C C . LEU A 1 89 ? -4.376 -0.780 1.398 1.00 97.44 89 LEU A C 1
ATOM 713 O O . LEU A 1 89 ? -5.153 -0.825 0.443 1.00 97.44 89 LEU A O 1
ATOM 717 N N . THR A 1 90 ? -3.241 -0.082 1.402 1.00 97.50 90 THR A N 1
ATOM 718 C CA . THR A 1 90 ? -2.701 0.593 0.215 1.00 97.50 90 THR A CA 1
ATOM 719 C C . THR A 1 90 ? -1.408 -0.096 -0.188 1.00 97.50 90 THR A C 1
ATOM 721 O O . THR A 1 90 ? -0.480 -0.140 0.615 1.00 97.50 90 THR A O 1
ATOM 724 N N . GLU A 1 91 ? -1.308 -0.612 -1.408 1.00 97.38 91 GLU A N 1
ATOM 725 C CA . GLU A 1 91 ? -0.126 -1.347 -1.869 1.00 97.38 91 GLU A CA 1
ATOM 726 C C . GLU A 1 91 ? 0.299 -0.967 -3.286 1.00 97.38 91 GLU A C 1
ATOM 728 O O . GLU A 1 91 ? -0.433 -0.313 -4.027 1.00 97.38 91 GLU A O 1
ATOM 733 N N . VAL A 1 92 ? 1.520 -1.370 -3.649 1.00 96.69 92 VAL A N 1
ATOM 734 C CA . VAL A 1 92 ? 2.031 -1.218 -5.017 1.00 96.69 92 VAL A CA 1
ATOM 735 C C . VAL A 1 92 ? 1.376 -2.258 -5.921 1.00 96.69 92 VAL A C 1
ATOM 737 O O . VAL A 1 92 ? 1.503 -3.457 -5.678 1.00 96.69 92 VAL A O 1
ATOM 740 N N . GLU A 1 93 ? 0.743 -1.810 -7.001 1.00 97.50 93 GLU A N 1
ATOM 741 C CA . GLU A 1 93 ? 0.033 -2.673 -7.943 1.00 97.50 93 GLU A CA 1
ATOM 742 C C . GLU A 1 93 ? 0.976 -3.140 -9.059 1.00 97.50 93 GLU A C 1
ATOM 744 O O . GLU A 1 93 ? 1.070 -2.527 -10.119 1.00 97.50 93 GLU A O 1
ATOM 749 N N . SER A 1 94 ? 1.734 -4.213 -8.809 1.00 94.81 94 SER A N 1
ATOM 750 C CA . SER A 1 94 ? 2.656 -4.766 -9.810 1.00 94.81 94 SER A CA 1
ATOM 751 C C . SER A 1 94 ? 2.988 -6.242 -9.591 1.00 94.81 94 SER A C 1
ATOM 753 O O . SER A 1 94 ? 2.964 -6.740 -8.469 1.00 94.81 94 SER A O 1
ATOM 755 N N . LYS A 1 95 ? 3.368 -6.951 -10.662 1.00 93.25 95 LYS A N 1
ATOM 756 C CA . LYS A 1 95 ? 3.755 -8.376 -10.652 1.00 93.25 95 LYS A CA 1
ATOM 757 C C . LYS A 1 95 ? 5.277 -8.590 -10.592 1.00 93.25 95 LYS A C 1
ATOM 759 O O . LYS A 1 95 ? 5.816 -9.511 -11.208 1.00 93.25 95 LYS A O 1
ATOM 764 N N . HIS A 1 96 ? 5.987 -7.776 -9.810 1.00 93.25 96 HIS A N 1
ATOM 765 C CA . HIS A 1 96 ? 7.450 -7.843 -9.682 1.00 93.25 96 HIS A CA 1
ATOM 766 C C . HIS A 1 96 ? 7.982 -9.116 -8.991 1.00 93.25 96 HIS A C 1
ATOM 768 O O . HIS A 1 96 ? 9.190 -9.343 -8.969 1.00 93.25 96 HIS A O 1
ATOM 774 N N . ASN A 1 97 ? 7.120 -9.973 -8.436 1.00 93.44 97 ASN A N 1
ATOM 775 C CA . ASN A 1 97 ? 7.533 -11.224 -7.791 1.00 93.44 97 ASN A CA 1
ATOM 776 C C . ASN A 1 97 ? 7.470 -12.483 -8.687 1.00 93.44 97 ASN A C 1
ATOM 778 O O . ASN A 1 97 ? 7.550 -13.599 -8.178 1.00 93.44 97 ASN A O 1
ATOM 782 N N . SER A 1 98 ? 7.331 -12.341 -10.011 1.00 91.75 98 SER A N 1
ATOM 783 C CA . SER A 1 98 ? 7.365 -13.484 -10.944 1.00 91.75 98 SER A CA 1
ATOM 784 C C . SER A 1 98 ? 8.667 -14.303 -10.811 1.00 91.75 98 SER A C 1
ATOM 786 O O . SER A 1 98 ? 9.734 -13.715 -10.655 1.00 91.75 98 SER A O 1
ATOM 788 N N . PRO A 1 99 ? 8.655 -15.644 -10.921 1.00 91.31 99 PRO A N 1
ATOM 789 C CA . PRO A 1 99 ? 9.887 -16.440 -10.953 1.00 91.31 99 PRO A CA 1
ATOM 790 C C . PRO A 1 99 ? 10.667 -16.278 -12.270 1.00 91.31 99 PRO A C 1
ATOM 792 O O . PRO A 1 99 ? 11.888 -16.399 -12.277 1.00 91.31 99 PRO A O 1
ATOM 795 N N . SER A 1 100 ? 9.992 -15.939 -13.375 1.00 94.44 100 SER A N 1
ATOM 796 C CA . SER A 1 100 ? 10.630 -15.679 -14.673 1.00 94.44 100 SER A CA 1
ATOM 797 C C . SER A 1 100 ? 11.304 -14.307 -14.686 1.00 94.44 100 SER A C 1
ATOM 799 O O . SER A 1 100 ? 10.616 -13.291 -14.539 1.00 94.44 100 SER A O 1
ATOM 801 N N . PHE A 1 101 ? 12.624 -14.283 -14.910 1.00 94.94 101 PHE A N 1
ATOM 802 C CA . PHE A 1 101 ? 13.404 -13.052 -15.067 1.00 94.94 101 PHE A CA 1
ATOM 803 C C . PHE A 1 101 ? 12.841 -12.165 -16.178 1.00 94.94 101 PHE A C 1
ATOM 805 O O . PHE A 1 101 ? 12.590 -10.990 -15.943 1.00 94.94 101 PHE A O 1
ATOM 812 N N . VAL A 1 102 ? 12.569 -12.731 -17.360 1.00 96.50 102 VAL A N 1
ATOM 813 C CA . VAL A 1 102 ? 12.070 -11.968 -18.516 1.00 96.50 102 VAL A CA 1
ATOM 814 C C . VAL A 1 102 ? 10.747 -11.279 -18.184 1.00 96.50 102 VAL A C 1
ATOM 816 O O . VAL A 1 102 ? 10.593 -10.088 -18.440 1.00 96.50 102 VAL A O 1
ATOM 819 N N . HIS A 1 103 ? 9.813 -11.988 -17.542 1.00 95.25 103 HIS A N 1
ATOM 820 C CA . HIS A 1 103 ? 8.545 -11.384 -17.123 1.00 95.25 103 HIS A CA 1
ATOM 821 C C . HIS A 1 103 ? 8.748 -10.290 -16.073 1.00 95.25 103 HIS A C 1
ATOM 823 O O . HIS A 1 103 ? 8.125 -9.237 -16.174 1.00 95.25 103 HIS A O 1
ATOM 829 N N . ARG A 1 104 ? 9.624 -10.510 -15.081 1.00 95.19 104 ARG A N 1
ATOM 830 C CA . ARG A 1 104 ? 9.934 -9.477 -14.082 1.00 95.19 104 ARG A CA 1
ATOM 831 C C . ARG A 1 104 ? 10.554 -8.244 -14.724 1.00 95.19 104 ARG A C 1
ATOM 833 O O . ARG A 1 104 ? 10.130 -7.143 -14.410 1.00 95.19 104 ARG A O 1
ATOM 840 N N . PHE A 1 105 ? 11.532 -8.421 -15.607 1.00 96.88 105 PHE A N 1
ATOM 841 C CA . PHE A 1 105 ? 12.220 -7.323 -16.278 1.00 96.88 105 PHE A CA 1
ATOM 842 C C . PHE A 1 105 ? 11.243 -6.462 -17.081 1.00 96.88 105 PHE A C 1
ATOM 844 O O . PHE A 1 105 ? 11.234 -5.244 -16.929 1.00 96.88 105 PHE A O 1
ATOM 851 N N . ILE A 1 106 ? 10.384 -7.099 -17.883 1.00 97.38 106 ILE A N 1
ATOM 852 C CA . ILE A 1 106 ? 9.354 -6.413 -18.671 1.00 97.38 106 ILE A CA 1
ATOM 853 C C . ILE A 1 106 ? 8.386 -5.653 -17.756 1.00 97.38 106 ILE A C 1
ATOM 855 O O . ILE A 1 106 ? 8.079 -4.490 -18.010 1.00 97.38 106 ILE A O 1
ATOM 859 N N . GLU A 1 107 ? 7.932 -6.287 -16.674 1.00 97.12 107 GLU A N 1
ATOM 860 C CA . GLU A 1 107 ? 7.005 -5.661 -15.733 1.00 97.12 107 GLU A CA 1
ATOM 861 C C . GLU A 1 107 ? 7.634 -4.456 -15.019 1.00 97.12 107 GLU A C 1
ATOM 863 O O . GLU A 1 107 ? 7.008 -3.400 -14.956 1.00 97.12 107 GLU A O 1
ATOM 868 N N . VAL A 1 108 ? 8.881 -4.582 -14.545 1.00 97.44 108 VAL A N 1
ATOM 869 C CA . VAL A 1 108 ? 9.646 -3.485 -13.929 1.00 97.44 108 VAL A CA 1
ATOM 870 C C . VAL A 1 108 ? 9.828 -2.342 -14.925 1.00 97.44 108 VAL A C 1
ATOM 872 O O . VAL A 1 108 ? 9.583 -1.193 -14.567 1.00 97.44 108 VAL A O 1
ATOM 875 N N . LEU A 1 109 ? 10.206 -2.637 -16.172 1.00 97.69 109 LEU A N 1
ATOM 876 C CA . LEU A 1 109 ? 10.373 -1.622 -17.210 1.00 97.69 109 LEU A CA 1
ATOM 877 C C . LEU A 1 109 ? 9.083 -0.822 -17.398 1.00 97.69 109 LEU A C 1
ATOM 879 O O . LEU A 1 109 ? 9.095 0.390 -17.219 1.00 97.69 109 LEU A O 1
ATOM 883 N N . PHE A 1 110 ? 7.960 -1.485 -17.682 1.00 97.69 110 PHE A N 1
ATOM 884 C CA . PHE A 1 110 ? 6.696 -0.786 -17.919 1.00 97.69 110 PHE A CA 1
ATOM 885 C C . PHE A 1 110 ? 6.178 -0.051 -16.681 1.00 97.69 110 PHE A C 1
ATOM 887 O O . PHE A 1 110 ? 5.692 1.074 -16.799 1.00 97.69 110 PHE A O 1
ATOM 894 N N . PHE A 1 111 ? 6.286 -0.660 -15.497 1.00 98.00 111 PHE A N 1
ATOM 895 C CA . PHE A 1 111 ? 5.862 -0.038 -14.245 1.00 98.00 111 PHE A CA 1
ATOM 896 C C . PHE A 1 111 ? 6.648 1.243 -13.964 1.00 98.00 111 PHE A C 1
ATOM 898 O O . PHE A 1 111 ? 6.056 2.298 -13.738 1.00 98.00 111 PHE A O 1
ATOM 905 N N . TYR A 1 112 ? 7.980 1.176 -14.010 1.00 97.62 112 TYR A N 1
ATOM 906 C CA . TYR A 1 112 ? 8.803 2.343 -13.721 1.00 97.62 112 TYR A CA 1
ATOM 907 C C . TYR A 1 112 ? 8.756 3.368 -14.847 1.00 97.62 112 TYR A C 1
ATOM 909 O O . TYR A 1 112 ? 8.728 4.549 -14.532 1.00 97.62 112 TYR A O 1
ATOM 917 N N . SER A 1 113 ? 8.647 2.977 -16.122 1.00 97.81 113 SER A N 1
ATOM 918 C CA . SER A 1 113 ? 8.415 3.932 -17.215 1.00 97.81 113 SER A CA 1
ATOM 919 C C . SER A 1 113 ? 7.168 4.784 -16.973 1.00 97.81 113 SER A C 1
ATOM 921 O O . SER A 1 113 ? 7.246 6.000 -17.102 1.00 97.81 113 SER A O 1
ATOM 923 N N . ALA A 1 114 ? 6.050 4.178 -16.556 1.00 97.88 114 ALA A N 1
ATOM 924 C CA . ALA A 1 114 ? 4.841 4.925 -16.208 1.00 97.88 114 ALA A CA 1
ATOM 925 C C . ALA A 1 114 ? 5.059 5.846 -14.994 1.00 97.88 114 ALA A C 1
ATOM 927 O O . ALA A 1 114 ? 4.586 6.977 -14.980 1.00 97.88 114 ALA A O 1
ATOM 928 N N . TYR A 1 115 ? 5.817 5.389 -13.996 1.00 96.19 115 TYR A N 1
ATOM 929 C CA . TYR A 1 115 ? 6.127 6.181 -12.807 1.00 96.19 115 TYR A CA 1
ATOM 930 C C . TYR A 1 115 ? 7.029 7.388 -13.131 1.00 96.19 115 TYR A C 1
ATOM 932 O O . TYR A 1 115 ? 6.716 8.501 -12.720 1.00 96.19 115 TYR A O 1
ATOM 940 N N . PHE A 1 116 ? 8.103 7.197 -13.906 1.00 97.25 116 PHE A N 1
ATOM 941 C CA . PHE A 1 116 ? 8.992 8.267 -14.379 1.00 97.25 116 PHE A CA 1
ATOM 942 C C . PHE A 1 116 ? 8.237 9.280 -15.252 1.00 97.25 116 PHE A C 1
ATOM 944 O O . PHE A 1 116 ? 8.360 10.479 -15.026 1.00 97.25 116 PHE A O 1
ATOM 951 N N . ASP A 1 117 ? 7.414 8.810 -16.195 1.00 97.50 117 ASP A N 1
ATOM 952 C CA . ASP A 1 117 ? 6.579 9.671 -17.047 1.00 97.50 117 ASP A CA 1
ATOM 953 C C . ASP A 1 117 ? 5.560 10.475 -16.216 1.00 97.50 117 ASP A C 1
ATOM 955 O O . ASP A 1 117 ? 5.326 11.652 -16.482 1.00 97.50 117 ASP A O 1
ATOM 959 N N . SER A 1 118 ? 5.008 9.881 -15.149 1.00 96.19 118 SER A N 1
ATOM 960 C CA . SER A 1 118 ? 4.138 10.607 -14.216 1.00 96.19 118 SER A CA 1
ATOM 961 C C . SER A 1 118 ? 4.889 11.694 -13.440 1.00 96.19 118 SER A C 1
ATOM 963 O O . SER A 1 118 ? 4.394 12.811 -13.327 1.00 96.19 118 SER A O 1
ATOM 965 N N . LEU A 1 119 ? 6.105 11.419 -12.952 1.00 95.12 119 LEU A N 1
ATOM 966 C CA . LEU A 1 119 ? 6.911 12.423 -12.251 1.00 95.12 119 LEU A CA 1
ATOM 967 C C . LEU A 1 119 ? 7.282 13.576 -13.184 1.00 95.12 119 LEU A C 1
ATOM 969 O O . LEU A 1 119 ? 7.212 14.728 -12.770 1.00 95.12 119 LEU A O 1
ATOM 973 N N . ASP A 1 120 ? 7.599 13.281 -14.445 1.00 95.25 120 ASP A N 1
ATOM 974 C CA . ASP A 1 120 ? 7.901 14.298 -15.453 1.00 95.25 120 ASP A CA 1
ATOM 975 C C . ASP A 1 120 ? 6.725 15.242 -15.727 1.00 95.25 120 ASP A C 1
ATOM 977 O O . ASP A 1 120 ? 6.908 16.451 -15.859 1.00 95.25 120 ASP A O 1
ATOM 981 N N . ALA A 1 121 ? 5.499 14.717 -15.708 1.00 95.06 121 ALA A N 1
ATOM 982 C CA . ALA A 1 121 ? 4.290 15.520 -15.863 1.00 95.06 121 ALA A CA 1
ATOM 983 C C . ALA A 1 121 ? 4.017 16.457 -14.666 1.00 95.06 121 ALA A C 1
ATOM 985 O O . ALA A 1 121 ? 3.342 17.481 -14.816 1.00 95.06 121 ALA A O 1
ATOM 986 N N . PHE A 1 122 ? 4.514 16.126 -13.467 1.00 93.31 122 PHE A N 1
ATOM 987 C CA . PHE A 1 122 ? 4.207 16.861 -12.234 1.00 93.31 122 PHE A CA 1
ATOM 988 C C . PHE A 1 122 ? 5.380 17.617 -11.609 1.00 93.31 122 PHE A C 1
ATOM 990 O O . PHE A 1 122 ? 5.117 18.499 -10.789 1.00 93.31 122 PHE A O 1
ATOM 997 N N . MET A 1 123 ? 6.624 17.345 -11.994 1.00 94.69 123 MET A N 1
ATOM 998 C CA . MET A 1 123 ? 7.822 17.877 -11.340 1.00 94.69 123 MET A CA 1
ATOM 999 C C . MET A 1 123 ? 8.894 18.254 -12.365 1.00 94.69 123 MET A C 1
ATOM 1001 O O . MET A 1 123 ? 9.124 17.541 -13.342 1.00 94.69 123 MET A O 1
ATOM 1005 N N . GLU A 1 124 ? 9.598 19.358 -12.127 1.00 94.56 124 GLU A N 1
ATOM 1006 C CA . GLU A 1 124 ? 10.696 19.789 -12.996 1.00 94.56 124 GLU A CA 1
ATOM 1007 C C . GLU A 1 124 ? 11.879 18.814 -12.934 1.00 94.56 124 GLU A C 1
ATOM 1009 O O . GLU A 1 124 ? 12.146 18.199 -11.906 1.00 94.56 124 GLU A O 1
ATOM 1014 N N . ALA A 1 125 ? 12.634 18.684 -14.027 1.00 91.75 125 ALA A N 1
ATOM 1015 C CA . ALA A 1 125 ? 13.737 17.719 -14.115 1.00 91.75 125 ALA A CA 1
ATOM 1016 C C . ALA A 1 125 ? 14.881 17.975 -13.112 1.00 91.75 125 ALA A C 1
ATOM 1018 O O . ALA A 1 125 ? 15.619 17.055 -12.763 1.00 91.75 125 ALA A O 1
ATOM 1019 N N . VAL A 1 126 ? 15.043 19.222 -12.663 1.00 94.12 126 VAL A N 1
ATOM 1020 C CA . VAL A 1 126 ? 16.065 19.629 -11.684 1.00 94.12 126 VAL A CA 1
ATOM 1021 C C . VAL A 1 126 ? 15.535 19.676 -10.250 1.00 94.12 126 VAL A C 1
ATOM 1023 O O . VAL A 1 126 ? 16.286 20.027 -9.342 1.00 94.12 126 VAL A O 1
ATOM 1026 N N . ASP A 1 127 ? 14.264 19.324 -10.044 1.00 96.06 127 ASP A N 1
ATOM 1027 C CA . ASP A 1 127 ? 13.645 19.290 -8.725 1.00 96.06 127 ASP A CA 1
ATOM 1028 C C . ASP A 1 127 ? 14.388 18.282 -7.815 1.00 96.06 127 ASP A C 1
ATOM 1030 O O . ASP A 1 127 ? 14.530 17.105 -8.177 1.00 96.06 127 ASP A O 1
ATOM 1034 N N . PRO A 1 128 ? 14.903 18.711 -6.646 1.00 94.88 128 PRO A N 1
ATOM 1035 C CA . PRO A 1 128 ? 15.666 17.836 -5.760 1.00 94.88 128 PRO A CA 1
ATOM 1036 C C . PRO A 1 128 ? 14.879 16.622 -5.254 1.00 94.88 128 PRO A C 1
ATOM 1038 O O . PRO A 1 128 ? 15.461 15.541 -5.127 1.00 94.88 128 PRO A O 1
ATOM 1041 N N . ASP A 1 129 ? 13.577 16.771 -5.002 1.00 94.62 129 ASP A N 1
ATOM 1042 C CA . ASP A 1 129 ? 12.717 15.692 -4.515 1.00 94.62 129 ASP A CA 1
ATOM 1043 C C . ASP A 1 129 ? 12.446 14.679 -5.629 1.00 94.62 129 ASP A C 1
ATOM 1045 O O . ASP A 1 129 ? 12.503 13.467 -5.391 1.00 94.62 129 ASP A O 1
ATOM 1049 N N . ARG A 1 130 ? 12.255 15.152 -6.870 1.00 95.38 130 ARG A N 1
ATOM 1050 C CA . ARG A 1 130 ? 12.183 14.279 -8.053 1.00 95.38 130 ARG A CA 1
ATOM 1051 C C . ARG A 1 130 ? 13.470 13.477 -8.201 1.00 95.38 130 ARG A C 1
ATOM 1053 O O . ARG A 1 130 ? 13.423 12.252 -8.293 1.00 95.38 130 ARG A O 1
ATOM 1060 N N . LEU A 1 131 ? 14.625 14.141 -8.175 1.00 94.50 131 LEU A N 1
ATOM 1061 C CA . LEU A 1 131 ? 15.923 13.478 -8.321 1.00 94.50 131 LEU A CA 1
ATOM 1062 C C . LEU A 1 131 ? 16.184 12.466 -7.199 1.00 94.50 131 LEU A C 1
ATOM 1064 O O . LEU A 1 131 ? 16.732 11.389 -7.459 1.00 94.50 131 LEU A O 1
ATOM 1068 N N . ALA A 1 132 ? 15.788 12.779 -5.963 1.00 94.69 132 ALA A N 1
ATOM 1069 C CA . ALA A 1 132 ? 15.872 11.854 -4.839 1.00 94.69 132 ALA A CA 1
ATOM 1070 C C . ALA A 1 132 ? 14.961 10.634 -5.052 1.00 94.69 132 ALA A C 1
ATOM 1072 O O . ALA A 1 132 ? 15.426 9.499 -4.911 1.00 94.69 132 ALA A O 1
ATOM 1073 N N . MET A 1 133 ? 13.703 10.846 -5.455 1.00 93.81 133 MET A N 1
ATOM 1074 C CA . MET A 1 133 ? 12.749 9.781 -5.784 1.00 93.81 133 MET A CA 1
ATOM 1075 C C . MET A 1 133 ? 13.299 8.853 -6.876 1.00 93.81 133 MET A C 1
ATOM 1077 O O . MET A 1 133 ? 13.407 7.640 -6.680 1.00 93.81 133 MET A O 1
ATOM 1081 N N . GLU A 1 134 ? 13.719 9.424 -8.001 1.00 95.44 134 GLU A N 1
ATOM 1082 C CA . GLU A 1 134 ? 14.211 8.694 -9.166 1.00 95.44 134 GLU A CA 1
ATOM 1083 C C . GLU A 1 134 ? 15.496 7.906 -8.867 1.00 95.44 134 GLU A C 1
ATOM 1085 O O . GLU A 1 134 ? 15.611 6.726 -9.211 1.00 95.44 134 GLU A O 1
ATOM 1090 N N . ARG A 1 135 ? 16.477 8.528 -8.201 1.00 92.25 135 ARG A N 1
ATOM 1091 C CA . ARG A 1 135 ? 17.799 7.915 -7.991 1.00 92.25 135 ARG A CA 1
ATOM 1092 C C . ARG A 1 135 ? 17.843 7.007 -6.771 1.00 92.25 135 ARG A C 1
ATOM 1094 O O . ARG A 1 135 ? 18.337 5.881 -6.866 1.00 92.25 135 ARG A O 1
ATOM 1101 N N . ALA A 1 136 ? 17.378 7.495 -5.622 1.00 90.50 136 ALA A N 1
ATOM 1102 C CA . ALA A 1 136 ? 17.543 6.793 -4.354 1.00 90.50 136 ALA A CA 1
ATOM 1103 C C . ALA A 1 136 ? 16.489 5.699 -4.178 1.00 90.50 136 ALA A C 1
ATOM 1105 O O . ALA A 1 136 ? 16.844 4.570 -3.835 1.00 90.50 136 ALA A O 1
ATOM 1106 N N . PHE A 1 137 ? 15.220 6.002 -4.468 1.00 89.88 137 PHE A N 1
ATOM 1107 C CA . PHE A 1 137 ? 14.117 5.065 -4.253 1.00 89.88 137 PHE A CA 1
ATOM 1108 C C . PHE A 1 137 ? 13.893 4.169 -5.472 1.00 89.88 137 PHE A C 1
ATOM 1110 O O . PHE A 1 137 ? 14.052 2.950 -5.383 1.00 89.88 137 PHE A O 1
ATOM 1117 N N . MET A 1 138 ? 13.580 4.755 -6.630 1.00 94.81 138 MET A N 1
ATOM 1118 C CA . MET A 1 138 ? 13.237 3.999 -7.837 1.00 94.81 138 MET A CA 1
ATOM 1119 C C . MET A 1 138 ? 14.454 3.255 -8.394 1.00 94.81 138 MET A C 1
ATOM 1121 O O . MET A 1 138 ? 14.383 2.048 -8.613 1.00 94.81 138 MET A O 1
ATOM 1125 N N . GLY A 1 139 ? 15.599 3.929 -8.537 1.00 95.88 139 GLY A N 1
ATOM 1126 C CA . GLY A 1 139 ? 16.837 3.317 -9.025 1.00 95.88 139 GLY A CA 1
ATOM 1127 C C . GLY A 1 139 ? 17.306 2.131 -8.176 1.00 95.88 139 GLY A C 1
ATOM 1128 O O . GLY A 1 139 ? 17.662 1.081 -8.713 1.00 95.88 139 GLY A O 1
ATOM 1129 N N . SER A 1 140 ? 17.261 2.249 -6.846 1.00 94.25 140 SER A N 1
ATOM 1130 C CA . SER A 1 140 ? 17.605 1.136 -5.948 1.00 94.25 140 SER A CA 1
ATOM 1131 C C . SER A 1 140 ? 16.600 -0.010 -6.033 1.00 94.25 140 SER A C 1
ATOM 1133 O O . SER A 1 140 ? 17.007 -1.173 -6.038 1.00 94.25 140 SER A O 1
ATOM 1135 N N . ALA A 1 141 ? 15.309 0.301 -6.171 1.00 94.62 141 ALA A N 1
ATOM 1136 C CA . ALA A 1 141 ? 14.275 -0.708 -6.329 1.00 94.62 141 ALA A CA 1
ATOM 1137 C C . ALA A 1 141 ? 14.418 -1.491 -7.643 1.00 94.62 141 ALA A C 1
ATOM 1139 O O . ALA A 1 141 ? 14.401 -2.723 -7.628 1.00 94.62 141 ALA A O 1
ATOM 1140 N N . ILE A 1 142 ? 14.647 -0.793 -8.761 1.00 96.81 142 ILE A N 1
ATOM 1141 C CA . ILE A 1 142 ? 14.913 -1.399 -10.073 1.00 96.81 142 ILE A CA 1
ATOM 1142 C C . ILE A 1 142 ? 16.137 -2.311 -9.993 1.00 96.81 142 ILE A C 1
ATOM 1144 O O . ILE A 1 142 ? 16.054 -3.474 -10.390 1.00 96.81 142 ILE A O 1
ATOM 1148 N N . ARG A 1 143 ? 17.255 -1.824 -9.430 1.00 96.00 143 ARG A N 1
ATOM 1149 C CA . ARG A 1 143 ? 18.467 -2.640 -9.256 1.00 96.00 143 ARG A CA 1
ATOM 1150 C C . ARG A 1 143 ? 18.179 -3.914 -8.473 1.00 96.00 143 ARG A C 1
ATOM 1152 O O . ARG A 1 143 ? 18.581 -4.982 -8.916 1.00 96.00 143 ARG A O 1
ATOM 1159 N N . ASN A 1 144 ? 17.459 -3.829 -7.354 1.00 95.25 144 ASN A N 1
ATOM 1160 C CA . ASN A 1 144 ? 17.160 -5.016 -6.559 1.00 95.25 144 ASN A CA 1
ATOM 1161 C C . ASN A 1 144 ? 16.261 -6.022 -7.299 1.00 95.25 144 ASN A C 1
ATOM 1163 O O . ASN A 1 144 ? 16.509 -7.222 -7.236 1.00 95.25 144 ASN A O 1
ATOM 1167 N N . MET A 1 145 ? 15.240 -5.546 -8.015 1.00 94.25 145 MET A N 1
ATOM 1168 C CA . MET A 1 145 ? 14.288 -6.420 -8.708 1.00 94.25 145 MET A CA 1
ATOM 1169 C C . MET A 1 145 ? 14.855 -7.071 -9.973 1.00 94.25 145 MET A C 1
ATOM 1171 O O . MET A 1 145 ? 14.429 -8.175 -10.322 1.00 94.25 145 MET A O 1
ATOM 1175 N N . VAL A 1 146 ? 15.781 -6.392 -10.657 1.00 93.62 146 VAL A N 1
ATOM 1176 C CA . VAL A 1 146 ? 16.390 -6.868 -11.907 1.00 93.62 146 VAL A CA 1
ATOM 1177 C C . VAL A 1 146 ? 17.676 -7.646 -11.650 1.00 93.62 146 VAL A C 1
ATOM 1179 O O . VAL A 1 146 ? 17.850 -8.710 -12.230 1.00 93.62 146 VAL A O 1
ATOM 1182 N N . ALA A 1 147 ? 18.577 -7.138 -10.807 1.00 93.19 147 ALA A N 1
ATOM 1183 C CA . ALA A 1 147 ? 19.888 -7.755 -10.604 1.00 93.19 147 ALA A CA 1
ATOM 1184 C C . ALA A 1 147 ? 19.904 -8.802 -9.481 1.00 93.19 147 ALA A C 1
ATOM 1186 O O . ALA A 1 147 ? 20.761 -9.678 -9.494 1.00 93.19 147 ALA A O 1
ATOM 1187 N N . GLY A 1 148 ? 18.989 -8.707 -8.510 1.00 92.00 148 GLY A N 1
ATOM 1188 C CA . GLY A 1 148 ? 18.922 -9.646 -7.394 1.00 92.00 148 GLY A CA 1
ATOM 1189 C C . GLY A 1 148 ? 18.180 -10.934 -7.749 1.00 92.00 148 GLY A C 1
ATOM 1190 O O . GLY A 1 148 ? 17.150 -10.915 -8.427 1.00 92.00 148 GLY A O 1
ATOM 1191 N N . GLU A 1 149 ? 18.641 -12.051 -7.192 1.00 90.69 149 GLU A N 1
ATOM 1192 C CA . GLU A 1 149 ? 17.951 -13.345 -7.210 1.00 90.69 149 GLU A CA 1
ATOM 1193 C C . GLU A 1 149 ? 17.919 -13.963 -5.809 1.00 90.69 149 GLU A C 1
ATOM 1195 O O . GLU A 1 149 ? 18.590 -13.491 -4.894 1.00 90.69 149 GLU A O 1
ATOM 1200 N N . GLY A 1 150 ? 17.110 -15.011 -5.615 1.00 89.44 150 GLY A N 1
ATOM 1201 C CA . GLY A 1 150 ? 17.061 -15.725 -4.333 1.00 89.44 150 GLY A CA 1
ATOM 1202 C C . GLY A 1 150 ? 16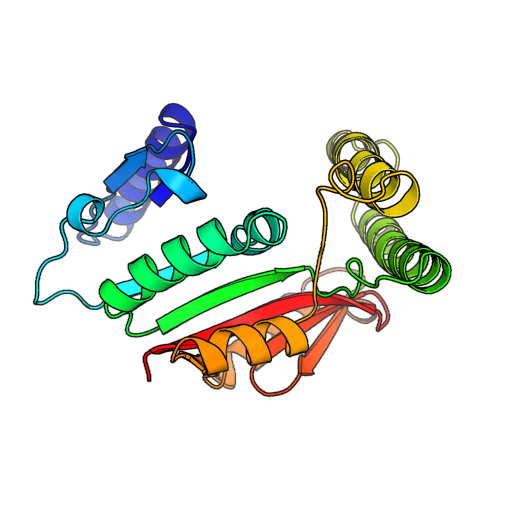.846 -14.784 -3.140 1.00 89.44 150 GLY A C 1
ATOM 1203 O O . GLY A 1 150 ? 15.934 -13.956 -3.156 1.00 89.44 150 GLY A O 1
ATOM 1204 N N . GLU A 1 151 ? 17.680 -14.903 -2.111 1.00 89.31 151 GLU A N 1
ATOM 1205 C CA . GLU A 1 151 ? 17.600 -14.082 -0.894 1.00 89.31 151 GLU A CA 1
ATOM 1206 C C . GLU A 1 151 ? 18.064 -12.629 -1.099 1.00 89.31 151 GLU A C 1
ATOM 1208 O O . GLU A 1 151 ? 17.621 -11.742 -0.372 1.00 89.31 151 GLU A O 1
ATOM 1213 N N . GLU A 1 152 ? 18.875 -12.351 -2.125 1.00 91.50 152 GLU A N 1
ATOM 1214 C CA . GLU A 1 152 ? 19.347 -10.993 -2.437 1.00 91.50 152 GLU A CA 1
ATOM 1215 C C . GLU A 1 152 ? 18.220 -10.104 -2.988 1.00 91.50 152 GLU A C 1
ATOM 1217 O O . GLU A 1 152 ? 18.252 -8.874 -2.872 1.00 91.50 152 GLU A O 1
ATOM 1222 N N . ARG A 1 153 ? 17.177 -10.712 -3.570 1.00 93.38 153 ARG A N 1
ATOM 1223 C CA . ARG A 1 153 ? 15.994 -9.994 -4.059 1.00 93.38 153 ARG A CA 1
ATOM 1224 C C . ARG A 1 153 ? 14.994 -9.751 -2.933 1.00 93.38 153 ARG A C 1
ATOM 1226 O O . ARG A 1 153 ? 14.121 -10.585 -2.658 1.00 93.38 153 ARG A O 1
ATOM 1233 N N . ILE A 1 154 ? 15.099 -8.568 -2.335 1.00 92.94 154 ILE A N 1
ATOM 1234 C CA . ILE A 1 154 ? 14.312 -8.152 -1.174 1.00 92.94 154 ILE A CA 1
ATOM 1235 C C . ILE A 1 154 ? 12.998 -7.436 -1.537 1.00 92.94 154 ILE A C 1
ATOM 1237 O O . ILE A 1 154 ? 12.058 -7.446 -0.748 1.00 92.94 154 ILE A O 1
ATOM 1241 N N . ILE A 1 155 ? 12.885 -6.855 -2.737 1.00 93.38 155 ILE A N 1
ATOM 1242 C CA . ILE A 1 155 ? 11.673 -6.169 -3.210 1.00 93.38 155 ILE A CA 1
ATOM 1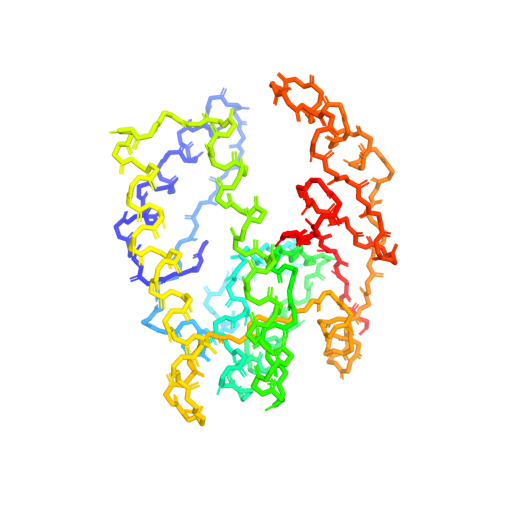243 C C . ILE A 1 155 ? 10.857 -7.110 -4.096 1.00 93.38 155 ILE A C 1
ATOM 1245 O O . ILE A 1 155 ? 11.328 -7.613 -5.120 1.00 93.38 155 ILE A O 1
ATOM 1249 N N . ARG A 1 156 ? 9.613 -7.370 -3.681 1.00 93.88 156 ARG A N 1
ATOM 1250 C CA . ARG A 1 156 ? 8.768 -8.428 -4.251 1.00 93.88 156 ARG A CA 1
ATOM 1251 C C . ARG A 1 156 ? 7.308 -8.015 -4.389 1.00 93.88 156 ARG A C 1
ATOM 1253 O O . ARG A 1 156 ? 6.437 -8.706 -3.882 1.00 93.88 156 ARG A O 1
ATOM 1260 N N . HIS A 1 157 ? 7.030 -6.899 -5.060 1.00 95.69 157 HIS A N 1
ATOM 1261 C CA . HIS A 1 157 ? 5.650 -6.418 -5.203 1.00 95.69 157 HIS A CA 1
ATOM 1262 C C . HIS A 1 157 ? 4.743 -7.470 -5.860 1.00 95.69 157 HIS A C 1
ATOM 1264 O O . HIS A 1 157 ? 5.162 -8.195 -6.772 1.00 95.69 157 HIS A O 1
ATOM 1270 N N . VAL A 1 158 ? 3.509 -7.530 -5.368 1.00 97.00 158 VAL A N 1
ATOM 1271 C CA . VAL A 1 158 ? 2.421 -8.344 -5.909 1.00 97.00 158 VAL A CA 1
ATOM 1272 C C . VAL A 1 158 ? 1.176 -7.468 -6.028 1.00 97.00 158 VAL A C 1
ATOM 1274 O O . VAL A 1 158 ? 0.976 -6.577 -5.205 1.00 97.00 158 VAL A O 1
ATOM 1277 N N . GLY A 1 159 ? 0.355 -7.721 -7.046 1.00 97.38 159 GLY A N 1
ATOM 1278 C CA . GLY A 1 159 ? -0.894 -6.990 -7.264 1.00 97.38 159 GLY A CA 1
ATOM 1279 C C . GLY A 1 159 ? -2.038 -7.459 -6.366 1.00 97.38 159 GLY A C 1
ATOM 1280 O O . GLY A 1 159 ? -1.938 -8.485 -5.677 1.00 97.38 159 GLY A O 1
ATOM 1281 N N . ILE A 1 160 ? -3.153 -6.732 -6.423 1.00 97.62 160 ILE A N 1
ATOM 1282 C CA . ILE A 1 160 ? -4.335 -6.945 -5.581 1.00 97.62 160 ILE A CA 1
ATOM 1283 C C . ILE A 1 160 ? -4.886 -8.371 -5.657 1.00 97.62 160 ILE A C 1
ATOM 1285 O O . ILE A 1 160 ? -5.302 -8.918 -4.640 1.00 97.62 160 ILE A O 1
ATOM 1289 N N . ASP A 1 161 ? -4.813 -9.030 -6.815 1.00 97.50 161 ASP A N 1
ATOM 1290 C CA . ASP A 1 161 ? -5.289 -10.411 -6.963 1.00 97.50 161 ASP A CA 1
ATOM 1291 C C . ASP A 1 161 ? -4.521 -11.387 -6.060 1.00 97.50 161 ASP A C 1
ATOM 1293 O O . ASP A 1 161 ? -5.100 -12.314 -5.494 1.00 97.50 161 ASP A O 1
ATOM 1297 N N . THR A 1 162 ? -3.217 -11.162 -5.875 1.00 97.38 162 THR A N 1
ATOM 1298 C CA . THR A 1 162 ? -2.388 -11.994 -4.990 1.00 97.38 162 THR A CA 1
ATOM 1299 C C . THR A 1 162 ? -2.672 -11.685 -3.525 1.00 97.38 162 THR A C 1
ATOM 1301 O O . THR A 1 162 ? -2.797 -12.609 -2.720 1.00 97.38 162 THR A O 1
ATOM 1304 N N . TRP A 1 163 ? -2.827 -10.403 -3.182 1.00 97.69 163 TRP A N 1
ATOM 1305 C CA . TRP A 1 163 ? -3.239 -9.997 -1.840 1.00 97.69 163 TRP A CA 1
ATOM 1306 C C . TRP A 1 163 ? -4.597 -10.588 -1.469 1.00 97.69 163 TRP A C 1
ATOM 1308 O O . TRP A 1 163 ? -4.733 -11.154 -0.390 1.00 97.69 163 TRP A O 1
ATOM 1318 N N . ARG A 1 164 ? -5.566 -10.570 -2.386 1.00 97.69 164 ARG A N 1
ATOM 1319 C CA . ARG A 1 164 ? -6.894 -11.160 -2.193 1.00 97.69 164 ARG A CA 1
ATOM 1320 C C . ARG A 1 164 ? -6.837 -12.650 -1.891 1.00 97.69 164 ARG A C 1
ATOM 1322 O O . ARG A 1 164 ? -7.471 -13.097 -0.940 1.00 97.69 164 ARG A O 1
ATOM 1329 N N . LEU A 1 165 ? -6.042 -13.418 -2.638 1.00 97.12 165 LEU A N 1
ATOM 1330 C CA . LEU A 1 165 ? -5.830 -14.842 -2.344 1.00 97.12 165 LEU A CA 1
ATOM 1331 C C . LEU A 1 165 ? -5.234 -15.054 -0.948 1.00 97.12 165 LEU A C 1
ATOM 1333 O O . LEU A 1 165 ? -5.665 -15.949 -0.219 1.00 97.12 165 LEU A O 1
ATOM 1337 N N . PHE A 1 166 ? -4.256 -14.230 -0.568 1.00 97.12 166 PHE A N 1
ATOM 1338 C CA . PHE A 1 166 ? -3.639 -14.297 0.750 1.00 97.12 166 PHE A CA 1
ATOM 1339 C C . PHE A 1 166 ? -4.645 -13.978 1.867 1.00 97.12 166 PHE A C 1
ATOM 1341 O O . PHE A 1 166 ? -4.790 -14.789 2.778 1.00 97.12 166 PHE A O 1
ATOM 1348 N N . PHE A 1 167 ? -5.369 -12.859 1.776 1.00 97.12 167 PHE A N 1
ATOM 1349 C CA . PHE A 1 167 ? -6.339 -12.413 2.782 1.00 97.12 167 PHE A CA 1
ATOM 1350 C C . PHE A 1 167 ? -7.519 -13.372 2.941 1.00 97.12 167 PHE A C 1
ATOM 1352 O O . PHE A 1 167 ? -7.862 -13.729 4.068 1.00 97.12 167 PHE A O 1
ATOM 1359 N N . ASN A 1 168 ? -8.056 -13.902 1.841 1.00 96.12 168 ASN A N 1
ATOM 1360 C CA . ASN A 1 168 ? -9.107 -14.918 1.907 1.00 96.12 168 ASN A CA 1
ATOM 1361 C C . ASN A 1 168 ? -8.644 -16.161 2.688 1.00 96.12 168 ASN A C 1
ATOM 1363 O O . ASN A 1 168 ? -9.393 -16.714 3.489 1.00 96.12 168 ASN A O 1
ATOM 1367 N N . ARG A 1 169 ? -7.384 -16.586 2.511 1.00 95.81 169 ARG A N 1
ATOM 1368 C CA . ARG A 1 169 ? -6.815 -17.752 3.210 1.00 95.81 169 ARG A CA 1
ATOM 1369 C C . ARG A 1 169 ? -6.674 -17.540 4.720 1.00 95.81 169 ARG A C 1
ATOM 1371 O O . ARG A 1 169 ? -6.715 -18.510 5.471 1.00 95.81 169 ARG A O 1
ATOM 1378 N N . VAL A 1 170 ? -6.470 -16.304 5.171 1.00 94.81 170 VAL A N 1
ATOM 1379 C CA . VAL A 1 170 ? -6.258 -15.977 6.594 1.00 94.81 170 VAL A CA 1
ATOM 1380 C C . VAL A 1 170 ? -7.531 -15.499 7.310 1.00 94.81 170 VAL A C 1
ATOM 1382 O O . VAL A 1 170 ? -7.459 -15.129 8.485 1.00 94.81 170 VAL A O 1
ATOM 1385 N N . GLY A 1 171 ? -8.689 -15.566 6.645 1.00 94.81 171 GLY A N 1
ATOM 1386 C CA . GLY A 1 171 ? -9.989 -15.218 7.228 1.00 94.81 171 GLY A CA 1
ATOM 1387 C C . GLY A 1 171 ? -10.319 -13.730 7.141 1.00 94.81 171 GLY A C 1
ATOM 1388 O O . GLY A 1 171 ? -10.810 -13.145 8.104 1.00 94.81 171 GLY A O 1
ATOM 1389 N N . PHE A 1 172 ? -9.993 -13.097 6.016 1.00 96.94 172 PHE A N 1
ATOM 1390 C CA . PHE A 1 172 ? -10.460 -11.756 5.685 1.00 96.94 172 PHE A CA 1
ATOM 1391 C C . PHE A 1 172 ? -11.309 -11.801 4.420 1.00 96.94 172 PHE A C 1
ATOM 1393 O O . PHE A 1 172 ? -11.013 -12.545 3.488 1.00 96.94 172 PHE A O 1
ATOM 1400 N N . GLU A 1 173 ? -12.329 -10.956 4.374 1.00 96.25 173 GLU A N 1
ATOM 1401 C CA . GLU A 1 173 ? -13.182 -10.749 3.210 1.00 96.25 173 GLU A CA 1
ATOM 1402 C C . GLU A 1 173 ? -12.984 -9.330 2.670 1.00 96.25 173 GLU A C 1
ATOM 1404 O O . GLU A 1 173 ? -12.970 -8.364 3.435 1.00 96.25 173 GLU A O 1
ATOM 1409 N N . GLU A 1 174 ? -12.844 -9.194 1.350 1.00 96.38 174 GLU A N 1
ATOM 1410 C CA . GLU A 1 174 ? -12.772 -7.889 0.688 1.00 96.38 174 GLU A CA 1
ATOM 1411 C C . GLU A 1 174 ? -14.134 -7.173 0.760 1.00 96.38 174 GLU A C 1
ATOM 1413 O O . GLU A 1 174 ? -15.176 -7.742 0.412 1.00 96.38 174 GLU A O 1
ATOM 1418 N N . VAL A 1 175 ? -14.129 -5.905 1.164 1.00 94.81 175 VAL A N 1
ATOM 1419 C CA . VAL A 1 175 ? -15.309 -5.048 1.340 1.00 94.81 175 VAL A CA 1
ATOM 1420 C C . VAL A 1 175 ? -15.385 -4.031 0.206 1.00 94.81 175 VAL A C 1
ATOM 1422 O O . VAL A 1 175 ? -14.368 -3.511 -0.246 1.00 94.81 175 VAL A O 1
ATOM 1425 N N . GLU A 1 176 ? -16.601 -3.750 -0.270 1.00 91.56 176 GLU A N 1
ATOM 1426 C CA . GLU A 1 176 ? -16.824 -2.751 -1.316 1.00 91.56 176 GLU A CA 1
ATOM 1427 C C . GLU A 1 176 ? -16.470 -1.360 -0.786 1.00 91.56 176 GLU A C 1
ATOM 1429 O O . GLU A 1 176 ? -16.989 -0.919 0.243 1.00 91.56 176 GLU A O 1
ATOM 1434 N N . LEU A 1 177 ? -15.584 -0.658 -1.493 1.00 83.88 177 LEU A N 1
ATOM 1435 C CA . LEU A 1 177 ? -15.372 0.761 -1.242 1.00 83.88 177 LEU A CA 1
ATOM 1436 C C . LEU A 1 177 ? -16.684 1.496 -1.515 1.00 83.88 177 LEU A C 1
ATOM 1438 O O . LEU A 1 177 ? -17.282 1.334 -2.579 1.00 83.88 177 LEU A O 1
ATOM 1442 N N . VAL A 1 178 ? -17.129 2.316 -0.562 1.00 76.81 178 VAL A N 1
ATOM 1443 C CA . VAL A 1 178 ? -18.370 3.088 -0.702 1.00 76.81 178 VAL A CA 1
ATOM 1444 C C . VAL A 1 178 ? -18.345 3.835 -2.038 1.00 76.81 178 VAL A C 1
ATOM 1446 O O . VAL A 1 178 ? -17.346 4.478 -2.369 1.00 76.81 178 VAL A O 1
ATOM 1449 N N . ARG A 1 179 ? -19.436 3.763 -2.813 1.00 72.81 179 ARG A N 1
ATOM 1450 C CA . ARG A 1 179 ? -19.525 4.397 -4.144 1.00 72.81 179 ARG A CA 1
ATOM 1451 C C . ARG A 1 179 ? -19.087 5.861 -4.116 1.00 72.81 179 ARG A C 1
ATOM 1453 O O . ARG A 1 179 ? -18.363 6.298 -5.010 1.00 72.81 179 ARG A O 1
ATOM 1460 N N . ASP A 1 180 ? -19.437 6.573 -3.052 1.00 75.81 180 ASP A N 1
ATOM 1461 C CA . ASP A 1 180 ? -19.044 7.962 -2.825 1.00 75.81 180 ASP A CA 1
ATOM 1462 C C . ASP A 1 180 ? -17.530 8.146 -2.701 1.00 75.81 180 ASP A C 1
ATOM 1464 O O . ASP A 1 180 ? -17.009 9.120 -3.232 1.00 75.81 180 ASP A O 1
ATOM 1468 N N . ALA A 1 181 ? -16.792 7.198 -2.115 1.00 78.81 181 ALA A N 1
ATOM 1469 C CA . ALA A 1 181 ? -15.331 7.251 -2.059 1.00 78.81 181 ALA A CA 1
ATOM 1470 C C . ALA A 1 181 ? -14.707 7.142 -3.463 1.00 78.81 181 ALA A C 1
ATOM 1472 O O . ALA A 1 181 ? -13.804 7.906 -3.803 1.00 78.81 181 ALA A O 1
ATOM 1473 N N . SER A 1 182 ? -15.229 6.253 -4.317 1.00 77.94 182 SER A N 1
ATOM 1474 C CA . SER A 1 182 ? -14.761 6.126 -5.707 1.00 77.94 182 SER A CA 1
ATOM 1475 C C . SER A 1 182 ? -15.098 7.363 -6.553 1.00 77.94 182 SER A C 1
ATOM 1477 O O . SER A 1 182 ? -14.292 7.808 -7.372 1.00 77.94 182 SER A O 1
ATOM 1479 N N . ASN A 1 183 ? -16.272 7.960 -6.332 1.00 85.00 183 ASN A N 1
ATOM 1480 C CA . ASN A 1 183 ? -16.689 9.188 -7.004 1.00 85.00 183 ASN A CA 1
ATOM 1481 C C . ASN A 1 183 ? -15.860 10.382 -6.532 1.00 85.00 183 ASN A C 1
ATOM 1483 O O . ASN A 1 183 ? -15.424 11.187 -7.353 1.00 85.00 183 ASN A O 1
ATOM 1487 N N . LEU A 1 184 ? -15.586 10.463 -5.230 1.00 88.06 184 LEU A N 1
ATOM 1488 C CA . LEU A 1 184 ? -14.729 11.484 -4.650 1.00 88.06 184 LEU A CA 1
ATOM 1489 C C . LEU A 1 184 ? -13.310 11.393 -5.214 1.00 88.06 184 LEU A C 1
ATOM 1491 O O . LEU A 1 184 ? -12.772 12.417 -5.619 1.00 88.06 184 LEU A O 1
ATOM 1495 N N . ALA A 1 185 ? -12.742 10.190 -5.349 1.00 89.19 185 ALA A N 1
ATOM 1496 C CA . ALA A 1 185 ? -11.442 9.999 -5.994 1.00 89.19 185 ALA A CA 1
ATOM 1497 C C . ALA A 1 185 ? -11.436 10.529 -7.440 1.00 89.19 185 ALA A C 1
ATOM 1499 O O . ALA A 1 185 ? -10.517 11.244 -7.835 1.00 89.19 185 ALA A O 1
ATOM 1500 N N . LYS A 1 186 ? -12.496 10.263 -8.218 1.00 87.94 186 LYS A N 1
ATOM 1501 C CA . LYS A 1 186 ? -12.644 10.800 -9.584 1.00 87.94 186 LYS A CA 1
ATOM 1502 C C . LYS A 1 186 ? -12.736 12.323 -9.611 1.00 87.94 186 LYS A C 1
ATOM 1504 O O . LYS A 1 186 ? -12.194 12.944 -10.520 1.00 87.94 186 LYS A O 1
ATOM 1509 N N . VAL A 1 187 ? -13.427 12.931 -8.648 1.00 91.19 187 VAL A N 1
ATOM 1510 C CA . VAL A 1 187 ? -13.504 14.394 -8.527 1.00 91.19 187 VAL A CA 1
ATOM 1511 C C . VAL A 1 187 ? -12.150 14.973 -8.121 1.00 91.19 187 VAL A C 1
ATOM 1513 O O . VAL A 1 187 ? -11.712 15.943 -8.729 1.00 91.19 187 VAL A O 1
ATOM 1516 N N . MET A 1 188 ? -11.460 14.352 -7.161 1.00 91.50 188 MET A N 1
ATOM 1517 C CA . MET A 1 188 ? -10.126 14.764 -6.721 1.00 91.50 188 MET A CA 1
ATOM 1518 C C . MET A 1 188 ? -9.118 14.710 -7.866 1.00 91.50 188 MET A C 1
ATOM 1520 O O . MET A 1 188 ? -8.388 15.668 -8.063 1.00 91.50 188 MET A O 1
ATOM 1524 N N . VAL A 1 189 ? -9.103 13.648 -8.675 1.00 92.00 189 VAL A N 1
ATOM 1525 C CA . VAL A 1 189 ? -8.169 13.536 -9.807 1.00 92.00 189 VAL A CA 1
ATOM 1526 C C . VAL A 1 189 ? -8.339 14.675 -10.818 1.00 92.00 189 VAL A C 1
ATOM 1528 O O . VAL A 1 189 ? -7.346 15.170 -11.346 1.00 92.00 189 VAL A O 1
ATOM 1531 N N . LYS A 1 190 ? -9.568 15.158 -11.037 1.00 91.75 190 LYS A N 1
ATOM 1532 C CA . LYS A 1 190 ? -9.855 16.251 -11.982 1.00 91.75 190 LYS A CA 1
ATOM 1533 C C . LYS A 1 190 ? -9.253 17.601 -11.592 1.00 91.75 190 LYS A C 1
ATOM 1535 O O . LYS A 1 190 ? -9.202 18.484 -12.442 1.00 91.75 190 LYS A O 1
ATOM 1540 N N . ILE A 1 191 ? -8.826 17.789 -10.340 1.00 91.50 191 ILE A N 1
ATOM 1541 C CA . ILE A 1 191 ? -8.206 19.053 -9.910 1.00 91.50 191 ILE A CA 1
ATOM 1542 C C . ILE A 1 191 ? -6.736 19.149 -10.337 1.00 91.50 191 ILE A C 1
ATOM 1544 O O . ILE A 1 191 ? -6.161 20.235 -10.314 1.00 91.50 191 ILE A O 1
ATOM 1548 N N . TYR A 1 192 ? -6.117 18.025 -10.708 1.00 88.56 192 TYR A N 1
ATOM 1549 C CA . TYR A 1 192 ? -4.714 17.973 -11.093 1.00 88.56 192 TYR A CA 1
ATOM 1550 C C . TYR A 1 192 ? -4.543 18.209 -12.596 1.00 88.56 192 TYR A C 1
ATOM 1552 O O . TYR A 1 192 ? -5.348 17.766 -13.419 1.00 88.56 192 TYR A O 1
ATOM 1560 N N . ARG A 1 193 ? -3.439 18.869 -12.968 1.00 88.75 193 ARG A N 1
ATOM 1561 C CA . ARG A 1 193 ? -2.968 18.876 -14.360 1.00 88.75 193 ARG A CA 1
ATOM 1562 C C . ARG A 1 193 ? -2.757 17.436 -14.841 1.00 88.75 193 ARG A C 1
ATOM 1564 O O . ARG A 1 193 ? -2.442 16.569 -14.037 1.00 88.75 193 ARG A O 1
ATOM 1571 N N . HIS A 1 194 ? -2.937 17.178 -16.131 1.00 91.81 194 HIS A N 1
ATOM 1572 C CA . HIS A 1 194 ? -2.805 15.834 -16.711 1.00 91.81 194 HIS A CA 1
ATOM 1573 C C . HIS A 1 194 ? -3.769 14.776 -16.143 1.00 91.81 194 HIS A C 1
ATOM 1575 O O . HIS A 1 194 ? -3.479 13.579 -16.186 1.00 91.81 194 HIS A O 1
ATOM 1581 N N . SER A 1 195 ? -4.920 15.194 -15.601 1.00 92.56 195 SER A N 1
ATOM 1582 C CA . SER A 1 195 ? -5.930 14.278 -15.047 1.00 92.56 195 SER A CA 1
ATOM 1583 C C . SER A 1 195 ? -6.401 13.207 -16.040 1.00 92.56 195 SER A C 1
ATOM 1585 O O . SER A 1 195 ? -6.743 12.107 -15.625 1.00 92.56 195 SER A O 1
ATOM 1587 N N . GLU A 1 196 ? -6.351 13.482 -17.346 1.00 93.19 196 GLU A N 1
ATOM 1588 C CA . GLU A 1 196 ? -6.649 12.532 -18.422 1.00 93.19 196 GLU A CA 1
ATOM 1589 C C . GLU A 1 196 ? -5.652 11.367 -18.510 1.00 93.19 196 GLU A C 1
ATOM 1591 O O . GLU A 1 196 ? -5.983 10.308 -19.039 1.00 93.19 196 GLU A O 1
ATOM 1596 N N . SER A 1 197 ? -4.440 11.557 -17.983 1.00 96.50 197 SER A N 1
ATOM 1597 C CA . SER A 1 197 ? -3.414 10.519 -17.885 1.00 96.50 197 SER A CA 1
ATOM 1598 C C . SER A 1 197 ? -3.521 9.719 -16.584 1.00 96.50 197 SER A C 1
ATOM 1600 O O . SER A 1 197 ? -2.923 8.651 -16.486 1.00 96.50 197 SER A O 1
ATOM 1602 N N . ILE A 1 198 ? -4.289 10.178 -15.590 1.00 96.50 198 ILE A N 1
ATOM 1603 C CA . ILE A 1 198 ? -4.523 9.432 -14.349 1.00 96.50 198 ILE A CA 1
ATOM 1604 C C . ILE A 1 198 ? -5.701 8.477 -14.561 1.00 96.50 198 ILE A C 1
ATOM 1606 O O . ILE A 1 198 ? -6.837 8.883 -14.794 1.00 96.50 198 ILE A O 1
ATOM 1610 N N . SER A 1 199 ? -5.431 7.183 -14.433 1.00 94.44 199 SER A N 1
ATOM 1611 C CA . SER A 1 199 ? -6.441 6.123 -14.533 1.00 94.44 199 SER A CA 1
ATOM 1612 C C . SER A 1 199 ? -6.934 5.710 -13.147 1.00 94.44 199 SER A C 1
ATOM 1614 O O . SER A 1 199 ? -6.135 5.512 -12.232 1.00 94.44 199 SER A O 1
ATOM 1616 N N . LEU A 1 200 ? -8.256 5.586 -13.006 1.00 94.44 200 LEU A N 1
ATOM 1617 C CA . LEU A 1 200 ? -8.936 5.080 -11.815 1.00 94.44 200 LEU A CA 1
ATOM 1618 C C . LEU A 1 200 ? -9.832 3.915 -12.226 1.00 94.44 200 LEU A C 1
ATOM 1620 O O . LEU A 1 200 ? -10.869 4.126 -12.859 1.00 94.44 200 LEU A O 1
ATOM 1624 N N . GLU A 1 201 ? -9.448 2.699 -11.853 1.00 93.12 201 GLU A N 1
ATOM 1625 C CA . GLU A 1 201 ? -10.141 1.480 -12.273 1.00 93.12 201 GLU A CA 1
ATOM 1626 C C . GLU A 1 201 ? -10.463 0.590 -11.078 1.00 93.12 201 GLU A C 1
ATOM 1628 O O . GLU A 1 201 ? -9.660 0.448 -10.156 1.00 93.12 201 GLU A O 1
ATOM 1633 N N . MET A 1 202 ? -11.642 -0.029 -11.095 1.00 92.94 202 MET A N 1
ATOM 1634 C CA . MET A 1 202 ? -12.008 -1.025 -10.091 1.00 92.94 202 MET A CA 1
ATOM 1635 C C . MET A 1 202 ? -11.475 -2.396 -10.511 1.00 92.94 202 MET A C 1
ATOM 1637 O O . MET A 1 202 ? -11.805 -2.879 -11.593 1.00 92.94 202 MET A O 1
ATOM 1641 N N . ASN A 1 203 ? -10.711 -3.049 -9.634 1.00 93.62 203 ASN A N 1
ATOM 1642 C CA . ASN A 1 203 ? -10.400 -4.475 -9.728 1.00 93.62 203 ASN A CA 1
ATOM 1643 C C . ASN A 1 203 ? -11.113 -5.185 -8.573 1.00 93.62 203 ASN A C 1
ATOM 1645 O O . ASN A 1 203 ? -10.705 -5.082 -7.414 1.00 93.62 203 ASN A O 1
ATOM 1649 N N . GLY A 1 204 ? -12.193 -5.902 -8.887 1.00 93.31 204 GLY A N 1
ATOM 1650 C CA . GLY A 1 204 ? -13.070 -6.452 -7.859 1.00 93.31 204 GLY A CA 1
ATOM 1651 C C . GLY A 1 204 ? -13.663 -5.321 -7.017 1.00 93.31 204 GLY A C 1
ATOM 1652 O O . GLY A 1 204 ? -14.342 -4.446 -7.554 1.00 93.31 204 GLY A O 1
ATOM 1653 N N . LYS A 1 205 ? -13.394 -5.334 -5.709 1.00 94.62 205 LYS A N 1
ATOM 1654 C CA . LYS A 1 205 ? -13.854 -4.304 -4.764 1.00 94.62 205 LYS A CA 1
ATOM 1655 C C . LYS A 1 205 ? -12.771 -3.263 -4.431 1.00 94.62 205 LYS A C 1
ATOM 1657 O O . LYS A 1 205 ? -13.060 -2.305 -3.714 1.00 94.62 205 LYS A O 1
ATOM 1662 N N . ALA A 1 206 ? -11.563 -3.406 -4.978 1.00 95.38 206 ALA A N 1
ATOM 1663 C CA . ALA A 1 206 ? -10.449 -2.483 -4.793 1.00 95.38 206 ALA A CA 1
ATOM 1664 C C . ALA A 1 206 ? -10.400 -1.406 -5.884 1.00 95.38 206 ALA A C 1
ATOM 1666 O O . ALA A 1 206 ? -10.691 -1.670 -7.053 1.00 95.38 206 ALA A O 1
ATOM 1667 N N . LEU A 1 207 ? -9.959 -0.206 -5.507 1.00 95.69 207 LEU A N 1
ATOM 1668 C CA . LEU A 1 207 ? -9.662 0.882 -6.433 1.00 95.69 207 LEU A CA 1
ATOM 1669 C C . LEU A 1 207 ? -8.177 0.849 -6.791 1.00 95.69 207 LEU A C 1
ATOM 1671 O O . LEU A 1 207 ? -7.319 0.881 -5.912 1.00 95.69 207 LEU A O 1
ATOM 1675 N N . THR A 1 208 ? -7.873 0.839 -8.079 1.00 95.94 208 THR A N 1
ATOM 1676 C CA . THR A 1 208 ? -6.514 0.977 -8.603 1.00 95.94 208 THR A CA 1
ATOM 1677 C C . THR A 1 208 ? -6.314 2.382 -9.153 1.00 95.94 208 THR A C 1
ATOM 1679 O O . THR A 1 208 ? -7.189 2.936 -9.821 1.00 95.94 208 THR A O 1
ATOM 1682 N N . VAL A 1 209 ? -5.159 2.964 -8.841 1.00 96.12 209 VAL A N 1
ATOM 1683 C CA . VAL A 1 209 ? -4.696 4.245 -9.369 1.00 96.12 209 VAL A CA 1
ATOM 1684 C C . VAL A 1 209 ? -3.508 3.961 -10.273 1.00 96.12 209 VAL A C 1
ATOM 1686 O O . VAL A 1 209 ? -2.544 3.307 -9.866 1.00 96.12 209 VAL A O 1
ATOM 1689 N N . GLY A 1 210 ? -3.578 4.443 -11.505 1.00 96.88 210 GLY A N 1
ATOM 1690 C CA . GLY A 1 210 ? -2.560 4.206 -12.518 1.00 96.88 210 GLY A CA 1
ATOM 1691 C C . GLY A 1 210 ? -2.247 5.435 -13.353 1.00 96.88 210 GLY A C 1
ATOM 1692 O O . GLY A 1 210 ? -2.938 6.451 -13.272 1.00 96.88 210 GLY A O 1
ATOM 1693 N N . TRP A 1 211 ? -1.242 5.305 -14.211 1.00 97.88 211 TRP A N 1
ATOM 1694 C CA . TRP A 1 211 ? -0.824 6.333 -15.155 1.00 97.88 211 TRP A CA 1
ATOM 1695 C C . TRP A 1 211 ? -0.849 5.790 -16.584 1.00 97.88 211 TRP A C 1
ATOM 1697 O O . TRP A 1 211 ? -0.250 4.752 -16.865 1.00 97.88 211 TRP A O 1
ATOM 1707 N N . LYS A 1 212 ? -1.576 6.468 -17.479 1.00 96.25 212 LYS A N 1
ATOM 1708 C CA . LYS A 1 212 ? -1.810 6.086 -18.883 1.00 96.25 212 LYS A CA 1
ATOM 1709 C C . LYS A 1 212 ? -2.211 4.610 -19.036 1.00 96.25 212 LYS A C 1
ATOM 1711 O O . LYS A 1 212 ? -1.729 3.907 -19.919 1.00 96.25 212 LYS A O 1
ATOM 1716 N N . GLY A 1 213 ? -3.077 4.137 -18.137 1.00 94.31 213 GLY A N 1
ATOM 1717 C CA . GLY A 1 213 ? -3.582 2.762 -18.121 1.00 94.31 213 GLY A CA 1
ATOM 1718 C C . GLY A 1 213 ? -2.650 1.726 -17.484 1.00 94.31 213 GLY A C 1
ATOM 1719 O O . GLY A 1 213 ? -3.022 0.558 -17.423 1.00 94.31 213 GLY A O 1
ATOM 1720 N N . LYS A 1 214 ? -1.461 2.100 -16.986 1.00 97.38 214 LYS A N 1
ATOM 1721 C CA . LYS A 1 214 ? -0.627 1.214 -16.156 1.00 97.38 214 LYS A CA 1
ATOM 1722 C C . LYS A 1 214 ? -1.014 1.384 -14.682 1.00 97.38 214 LYS A C 1
ATOM 1724 O O . LYS A 1 214 ? -0.749 2.455 -14.133 1.00 97.38 214 LYS A O 1
ATOM 1729 N N . PRO A 1 215 ? -1.584 0.365 -14.011 1.00 97.25 215 PRO A N 1
ATOM 1730 C CA . PRO A 1 215 ? -1.827 0.419 -12.572 1.00 97.25 215 PRO A CA 1
ATOM 1731 C C . PRO A 1 215 ? -0.512 0.594 -11.808 1.00 97.25 215 PRO A C 1
ATOM 1733 O O . PRO A 1 215 ? 0.483 -0.053 -12.141 1.00 97.25 215 PRO A O 1
ATOM 1736 N N . LEU A 1 216 ? -0.512 1.480 -10.810 1.00 97.38 216 LEU A N 1
ATOM 1737 C CA . LEU A 1 216 ? 0.662 1.785 -9.988 1.00 97.38 216 LEU A CA 1
ATOM 1738 C C . LEU A 1 216 ? 0.433 1.444 -8.518 1.00 97.38 216 LEU A C 1
ATOM 1740 O O . LEU A 1 216 ? 1.305 0.861 -7.874 1.00 97.38 216 LEU A O 1
ATOM 1744 N N . HIS A 1 217 ? -0.749 1.777 -7.999 1.00 97.56 217 HIS A N 1
ATOM 1745 C CA . HIS A 1 217 ? -1.132 1.547 -6.609 1.00 97.56 217 HIS A CA 1
ATOM 1746 C C . HIS A 1 217 ? -2.557 1.015 -6.529 1.00 97.56 217 HIS A C 1
ATOM 1748 O O . HIS A 1 217 ? -3.392 1.329 -7.378 1.00 97.56 217 HIS A O 1
ATOM 1754 N N . SER A 1 218 ? -2.851 0.246 -5.491 1.00 97.19 218 SER A N 1
ATOM 1755 C CA . SER A 1 218 ? -4.201 -0.211 -5.179 1.00 97.19 218 SER A CA 1
ATOM 1756 C C . SER A 1 218 ? -4.583 0.143 -3.749 1.00 97.19 218 SER A C 1
ATOM 1758 O O . SER A 1 218 ? -3.745 0.158 -2.849 1.00 97.19 218 SER A O 1
ATOM 1760 N N . VAL A 1 219 ? -5.864 0.451 -3.555 1.00 96.81 219 VAL A N 1
ATOM 1761 C CA . VAL A 1 219 ? -6.501 0.675 -2.258 1.00 96.81 219 VAL A CA 1
ATOM 1762 C C . VAL A 1 219 ? -7.643 -0.323 -2.128 1.00 96.81 219 VAL A C 1
ATOM 1764 O O . VAL A 1 219 ? -8.529 -0.386 -2.980 1.00 96.81 219 VAL A O 1
ATOM 1767 N N . SER A 1 220 ? -7.623 -1.108 -1.058 1.00 96.69 220 SER A N 1
ATOM 1768 C CA . SER A 1 220 ? -8.617 -2.146 -0.776 1.00 96.69 220 SER A CA 1
ATOM 1769 C C . SER A 1 220 ? -9.043 -2.106 0.687 1.00 96.69 220 SER A C 1
ATOM 1771 O O . SER A 1 220 ? -8.280 -1.672 1.552 1.00 96.69 220 SER A O 1
ATOM 1773 N N . ALA A 1 221 ? -10.268 -2.546 0.962 1.00 96.88 221 ALA A N 1
ATOM 1774 C CA . ALA A 1 221 ? -10.820 -2.629 2.307 1.00 96.88 221 ALA A CA 1
ATOM 1775 C C . ALA A 1 221 ? -11.166 -4.080 2.650 1.00 96.88 221 ALA A C 1
ATOM 1777 O O . ALA A 1 221 ? -11.626 -4.827 1.789 1.00 96.88 221 ALA A O 1
ATOM 1778 N N . TRP A 1 222 ? -10.960 -4.469 3.905 1.00 97.31 222 TRP A N 1
ATOM 1779 C CA . TRP A 1 222 ? -11.097 -5.848 4.367 1.00 97.31 222 TRP A CA 1
ATOM 1780 C C . TRP A 1 222 ? -11.790 -5.909 5.724 1.00 97.31 222 TRP A C 1
ATOM 1782 O O . TRP A 1 222 ? -11.555 -5.057 6.581 1.00 97.31 222 TRP A O 1
ATOM 1792 N N . ARG A 1 223 ? -12.600 -6.945 5.938 1.00 95.81 223 ARG A N 1
ATOM 1793 C CA . ARG A 1 223 ? -13.222 -7.281 7.226 1.00 95.81 223 ARG A CA 1
ATOM 1794 C C . ARG A 1 223 ? -12.731 -8.651 7.677 1.00 95.81 223 ARG A C 1
ATOM 1796 O O . ARG A 1 223 ? -12.574 -9.532 6.836 1.00 95.81 223 ARG A O 1
ATOM 1803 N N . CYS A 1 224 ? -12.528 -8.849 8.978 1.00 92.62 224 CYS A N 1
ATOM 1804 C CA . CYS A 1 224 ? -12.338 -10.200 9.510 1.00 92.62 224 CYS A CA 1
ATOM 1805 C C . CYS A 1 224 ? -13.630 -11.011 9.310 1.00 92.62 224 CYS A C 1
ATOM 1807 O O . CYS A 1 224 ? -14.715 -10.538 9.658 1.00 92.62 224 CYS A O 1
ATOM 1809 N N . SER A 1 225 ? -13.516 -12.191 8.701 1.00 79.25 225 SER A N 1
ATOM 1810 C CA . SER A 1 225 ? -14.631 -13.129 8.512 1.00 79.25 225 SER A CA 1
ATOM 1811 C C . SER A 1 225 ? -14.835 -14.010 9.734 1.00 79.25 225 SER A C 1
ATOM 1813 O O . SER A 1 225 ? -13.799 -14.509 10.235 1.00 79.25 225 SER A O 1
#

Foldseek 3Di:
DEEADPVVLVVVQVVVVVVCVVVVHDDDRDYHHDNDLLPGDALVSVVDDPPDADEAEAEAPLQLCPLPVSSSLVNVVSVVVNQHQKYKYKHWAFQLQDPDLVVNLVRLVVQVVQVLVVCVQPDDPPDPVNVCCVVVPSVVLSCLSNVPDDSSNSGGGHHPVVVCVVQVVSQKDWDADPPVVLVVVLVVLVVDPPSVQWDWDDDPRKIFTGGNPHTTMIITMIGGD

Organism: Amborella trichopoda (NCBI:txid13333)

Radius of gyration: 18.98 Å; chains: 1; bounding box: 39×41×44 Å

pLDDT: mean 93.13, std 4.92, range [71.81, 98.06]

InterPro domains:
  IPR005202 Transcription factor GRAS [PF03514] (5-223)
  IPR005202 Transcription factor GRAS [PS50985] (1-223)
  IPR005202 Transcription factor GRAS [PTHR31636] (6-222)

Sequence (225 aa):
MVGDSGERMEETGTRLLNFAKTLNLPFVFKSITVSNVELDMREELFELDREESVAVYAPMVLKTMLIKPRCLEKTIRVIRNLCPYIMVLTEVESKHNSPSFVHRFIEVLFFYSAYFDSLDAFMEAVDPDRLAMERAFMGSAIRNMVAGEGEERIIRHVGIDTWRLFFNRVGFEEVELVRDASNLAKVMVKIYRHSESISLEMNGKALTVGWKGKPLHSVSAWRCS

Secondary structure (DSSP, 8-state):
-EES-HHHHHHHHHHHHHHHHHTT-------EE-S-HHHH--GGGG---TTPPPEEEEES-GGGGGG-HHHHHHHHHHHHHT--SEEEEEEE---TT-S-HHHHHHHHHHHHHHHHHHHHHHS-TT-HHHHHIIIIIIHHHHHHHHH--GGG-------HHHHHHHHHHTTEEEEPPPHHHHHHHHHHHTTSTTGGGEEEEEETTEEEEEETTEEEEEEEEEEE-